Protein AF-A0A6A4V731-F1 (afdb_monomer_lite)

Structure (mmCIF, N/CA/C/O backbone):
data_AF-A0A6A4V731-F1
#
_entry.id   AF-A0A6A4V731-F1
#
loop_
_atom_site.group_PDB
_atom_site.id
_atom_site.type_symbol
_atom_site.label_atom_id
_atom_site.label_alt_id
_atom_site.label_comp_id
_atom_site.label_asym_id
_atom_site.label_entity_id
_atom_site.label_seq_id
_atom_site.pdbx_PDB_ins_code
_atom_site.Cartn_x
_atom_site.Cartn_y
_atom_site.Cartn_z
_atom_site.occupancy
_atom_site.B_iso_or_equiv
_atom_site.auth_seq_id
_atom_site.auth_comp_id
_atom_site.auth_asym_id
_atom_site.auth_atom_id
_atom_site.pdbx_PDB_model_num
ATOM 1 N N . MET A 1 1 ? 44.571 -27.423 -18.506 1.00 40.97 1 MET A N 1
ATOM 2 C CA . MET A 1 1 ? 44.317 -26.038 -18.051 1.00 40.97 1 MET A CA 1
ATOM 3 C C . MET A 1 1 ? 43.481 -25.365 -19.124 1.00 40.97 1 MET A C 1
ATOM 5 O O . MET A 1 1 ? 43.956 -25.302 -20.240 1.00 40.97 1 MET A O 1
ATOM 9 N N . THR A 1 2 ? 42.240 -24.935 -18.959 1.00 44.78 2 THR A N 1
ATOM 10 C CA . THR A 1 2 ? 41.269 -24.937 -17.856 1.00 44.78 2 THR A CA 1
ATOM 11 C C . THR A 1 2 ? 39.950 -24.621 -18.566 1.00 44.78 2 THR A C 1
ATOM 13 O O . THR A 1 2 ? 39.860 -23.596 -19.238 1.00 44.78 2 THR A O 1
ATOM 16 N N . TYR A 1 3 ? 38.968 -25.520 -18.486 1.00 43.31 3 TYR A N 1
ATOM 17 C CA . TYR A 1 3 ? 37.605 -25.288 -18.965 1.00 43.31 3 TYR A CA 1
ATOM 18 C C . TYR A 1 3 ? 36.966 -24.238 -18.049 1.00 43.31 3 TYR A C 1
ATOM 20 O O . TYR A 1 3 ? 36.454 -24.579 -16.988 1.00 43.31 3 TYR A O 1
ATOM 28 N N . PHE A 1 4 ? 37.082 -22.957 -18.400 1.00 50.84 4 PHE A N 1
ATOM 29 C CA . PHE A 1 4 ? 36.403 -21.887 -17.675 1.00 50.84 4 PHE A CA 1
ATOM 30 C C . PHE A 1 4 ? 34.973 -21.805 -18.208 1.00 50.84 4 PHE A C 1
ATOM 32 O O . PHE A 1 4 ? 34.742 -21.444 -19.365 1.00 50.84 4 PHE A O 1
ATOM 39 N N . ASN A 1 5 ? 34.039 -22.283 -17.391 1.00 54.53 5 ASN A N 1
ATOM 40 C CA . ASN A 1 5 ? 32.667 -22.553 -17.774 1.00 54.53 5 ASN A CA 1
ATOM 41 C C . ASN A 1 5 ? 31.914 -21.241 -18.053 1.00 54.53 5 ASN A C 1
ATOM 43 O O . ASN A 1 5 ? 31.942 -20.302 -17.258 1.00 54.53 5 ASN A O 1
ATOM 47 N N . LYS A 1 6 ? 31.227 -21.173 -19.196 1.00 56.41 6 LYS A N 1
ATOM 48 C CA . LYS A 1 6 ? 30.433 -20.008 -19.620 1.00 56.41 6 LYS A CA 1
ATOM 49 C C . LYS A 1 6 ? 29.262 -19.742 -18.660 1.00 56.41 6 LYS A C 1
ATOM 51 O O . LYS A 1 6 ? 28.799 -18.606 -18.563 1.00 56.41 6 LYS A O 1
ATOM 56 N N . ASP A 1 7 ? 28.863 -20.764 -17.904 1.00 58.47 7 ASP A N 1
ATOM 57 C CA . ASP A 1 7 ? 27.828 -20.683 -16.875 1.00 58.47 7 ASP A CA 1
ATOM 58 C C . ASP A 1 7 ? 28.275 -19.840 -15.666 1.00 58.47 7 ASP A C 1
ATOM 60 O O . ASP A 1 7 ? 27.492 -19.027 -15.174 1.00 58.47 7 ASP A O 1
ATOM 64 N N . ASP A 1 8 ? 29.550 -19.908 -15.256 1.00 54.94 8 ASP A N 1
ATOM 65 C CA . ASP A 1 8 ? 30.073 -19.162 -14.095 1.00 54.94 8 ASP A CA 1
ATOM 66 C C . ASP A 1 8 ? 30.043 -17.639 -14.313 1.00 54.94 8 ASP A C 1
ATOM 68 O O . ASP A 1 8 ? 29.775 -16.865 -13.389 1.00 54.94 8 ASP A O 1
ATOM 72 N N . VAL A 1 9 ? 30.227 -17.198 -15.563 1.00 57.41 9 VAL A N 1
ATOM 73 C CA . VAL A 1 9 ? 30.186 -15.776 -15.956 1.00 57.41 9 VAL A CA 1
ATOM 74 C C . VAL A 1 9 ? 28.761 -15.210 -15.891 1.00 57.41 9 VAL A C 1
ATOM 76 O O . VAL A 1 9 ? 28.578 -14.015 -15.662 1.00 57.41 9 VAL A O 1
ATOM 79 N N . THR A 1 10 ? 27.738 -16.055 -16.045 1.00 56.81 10 THR A N 1
ATOM 80 C CA . THR A 1 10 ? 26.325 -15.647 -15.930 1.00 56.81 10 THR A CA 1
ATOM 81 C C . THR A 1 10 ? 25.772 -15.797 -14.516 1.00 56.81 10 THR A C 1
ATOM 83 O O . THR A 1 10 ? 24.877 -15.043 -14.127 1.00 56.81 10 THR A O 1
ATOM 86 N N . LEU A 1 11 ? 26.338 -16.705 -13.717 1.00 58.66 11 LEU A N 1
ATOM 87 C CA . LEU A 1 11 ? 25.953 -16.908 -12.324 1.00 58.66 11 LEU A CA 1
ATOM 88 C C . LEU A 1 11 ? 26.377 -15.732 -11.446 1.00 58.66 11 LEU A C 1
ATOM 90 O O . LEU A 1 11 ? 25.554 -15.237 -10.677 1.00 58.66 11 LEU A O 1
ATOM 94 N N . LEU A 1 12 ? 27.598 -15.217 -11.613 1.00 61.53 12 LEU A N 1
ATOM 95 C CA . LEU A 1 12 ? 28.124 -14.103 -10.815 1.00 61.53 12 LEU A CA 1
ATOM 96 C C . LEU A 1 12 ? 27.214 -12.850 -10.808 1.00 61.53 12 LEU A C 1
ATOM 98 O O . LEU A 1 12 ? 26.859 -12.397 -9.718 1.00 61.53 12 LEU A O 1
ATOM 102 N N . PRO A 1 13 ? 26.754 -12.302 -11.955 1.00 63.38 13 PRO A N 1
ATOM 103 C CA . PRO A 1 13 ? 25.848 -11.155 -11.953 1.00 63.38 13 PRO A CA 1
ATOM 104 C C . PRO A 1 13 ? 24.466 -11.505 -11.387 1.00 63.38 13 PRO A C 1
ATOM 106 O O . PRO A 1 13 ? 23.863 -10.672 -10.716 1.00 63.38 13 PRO A O 1
ATOM 109 N N . THR A 1 14 ? 23.964 -12.732 -11.581 1.00 64.06 14 THR A N 1
ATOM 110 C CA . THR A 1 14 ? 22.671 -13.142 -10.997 1.00 64.06 14 THR A CA 1
ATOM 111 C C . THR A 1 14 ? 22.731 -13.258 -9.473 1.00 64.06 14 THR A C 1
ATOM 113 O O . THR A 1 14 ? 21.847 -12.742 -8.792 1.00 64.06 14 THR A O 1
ATOM 116 N N . LEU A 1 15 ? 23.809 -13.824 -8.925 1.00 69.75 15 LEU A N 1
ATOM 117 C CA . LEU A 1 15 ? 24.074 -13.906 -7.487 1.00 69.75 15 LEU A CA 1
ATOM 118 C C . LEU A 1 15 ? 24.251 -12.520 -6.867 1.00 69.75 15 LEU A C 1
ATOM 120 O O . LEU A 1 15 ? 23.757 -12.275 -5.771 1.00 69.75 15 LEU A O 1
ATOM 124 N N . LEU A 1 16 ? 24.887 -11.597 -7.591 1.00 71.94 16 LEU A N 1
ATOM 125 C CA . LEU A 1 16 ? 25.067 -10.217 -7.150 1.00 71.94 16 LEU A CA 1
ATOM 126 C C . LEU A 1 16 ? 23.729 -9.464 -7.144 1.00 71.94 16 LEU A C 1
ATOM 128 O O . LEU A 1 16 ? 23.406 -8.804 -6.160 1.00 71.94 16 LEU A O 1
ATOM 132 N N . THR A 1 17 ? 22.886 -9.644 -8.167 1.00 70.00 17 THR A N 1
ATOM 133 C CA . THR A 1 17 ? 21.530 -9.063 -8.181 1.00 70.00 17 THR A CA 1
ATOM 134 C C . THR A 1 17 ? 20.614 -9.654 -7.105 1.00 70.00 17 THR A C 1
ATOM 136 O O . THR A 1 17 ? 19.882 -8.906 -6.458 1.00 70.00 17 THR A O 1
ATOM 139 N N . LEU A 1 18 ? 20.682 -10.967 -6.852 1.00 73.38 18 LEU A N 1
ATOM 140 C CA . LEU A 1 18 ? 19.932 -11.629 -5.780 1.00 73.38 18 LEU A CA 1
ATOM 141 C C . LEU A 1 18 ? 20.455 -11.239 -4.394 1.00 73.38 18 LEU A C 1
ATOM 143 O O . LEU A 1 18 ? 19.661 -11.050 -3.478 1.00 73.38 18 LEU A O 1
ATOM 147 N N . GLY A 1 19 ? 21.769 -11.069 -4.246 1.00 71.62 19 GLY A N 1
ATOM 148 C CA . GLY A 1 19 ? 22.405 -10.591 -3.022 1.00 71.62 19 GLY A CA 1
ATOM 149 C C . GLY A 1 19 ? 22.011 -9.153 -2.697 1.00 71.62 19 GLY A C 1
ATOM 150 O O . GLY A 1 19 ? 21.649 -8.866 -1.560 1.00 71.62 19 GLY A O 1
ATOM 151 N N . VAL A 1 20 ? 21.982 -8.267 -3.698 1.00 74.12 20 VAL A N 1
ATOM 152 C CA . VAL A 1 20 ? 21.475 -6.893 -3.544 1.00 74.12 20 VAL A CA 1
ATOM 153 C C . VAL A 1 20 ? 19.983 -6.906 -3.200 1.00 74.12 20 VAL A C 1
ATOM 155 O O . 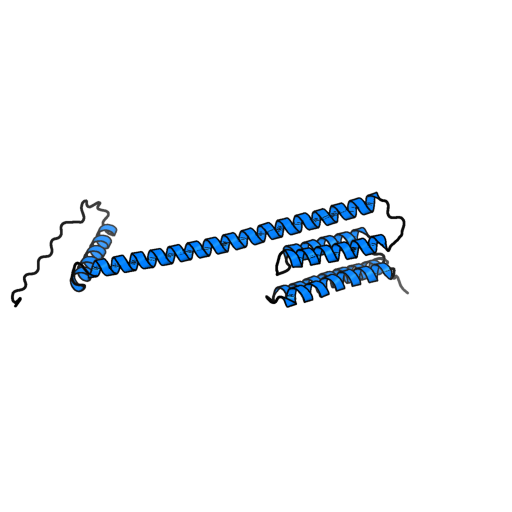VAL A 1 20 ? 19.570 -6.196 -2.287 1.00 74.12 20 VAL A O 1
ATOM 158 N N . LEU A 1 21 ? 19.179 -7.756 -3.846 1.00 73.88 21 LEU A N 1
ATOM 159 C CA . LEU A 1 21 ? 17.754 -7.905 -3.536 1.00 73.88 21 LEU A CA 1
ATOM 160 C C . LEU A 1 21 ? 17.528 -8.391 -2.092 1.00 73.88 21 LEU A C 1
ATOM 162 O O . LEU A 1 21 ? 16.725 -7.807 -1.369 1.00 73.88 21 LEU A O 1
ATOM 166 N N . LEU A 1 22 ? 18.262 -9.411 -1.644 1.00 69.81 22 LEU A N 1
ATOM 167 C CA . LEU A 1 22 ? 18.196 -9.939 -0.276 1.00 69.81 22 LEU A CA 1
ATOM 168 C C . LEU A 1 22 ? 18.682 -8.918 0.758 1.00 69.81 22 LEU A C 1
ATOM 170 O O . LEU A 1 22 ? 18.059 -8.773 1.810 1.00 69.81 22 LEU A O 1
ATOM 174 N N . LEU A 1 23 ? 19.741 -8.165 0.453 1.00 73.50 23 LEU A N 1
ATOM 175 C CA . LEU A 1 23 ? 20.244 -7.100 1.317 1.00 73.50 23 LEU A CA 1
ATOM 176 C C . LEU A 1 23 ? 19.197 -5.986 1.472 1.00 73.50 23 LEU A C 1
ATOM 178 O O . LEU A 1 23 ? 18.906 -5.576 2.592 1.00 73.50 23 LEU A O 1
ATOM 182 N N . VAL A 1 24 ? 18.567 -5.560 0.375 1.00 68.00 24 VAL A N 1
ATOM 183 C CA . VAL A 1 24 ? 17.499 -4.547 0.380 1.00 68.00 24 VAL A CA 1
ATOM 184 C C . VAL A 1 24 ? 16.273 -5.032 1.144 1.00 68.00 24 VAL A C 1
ATOM 186 O O . VAL A 1 24 ? 15.721 -4.276 1.938 1.00 68.00 24 VAL A O 1
ATOM 189 N N . LEU A 1 25 ? 15.873 -6.294 0.971 1.00 67.12 25 LEU A N 1
ATOM 190 C CA . LEU A 1 25 ? 14.754 -6.885 1.708 1.00 67.12 25 LEU A CA 1
ATOM 191 C C . LEU A 1 25 ? 15.065 -7.023 3.205 1.00 67.12 25 LEU A C 1
ATOM 193 O O . LEU A 1 25 ? 14.196 -6.768 4.038 1.00 67.12 25 LEU A O 1
ATOM 197 N N . SER A 1 26 ? 16.306 -7.366 3.560 1.00 62.22 26 SER A N 1
ATOM 198 C CA . SER A 1 26 ? 16.741 -7.467 4.958 1.00 62.22 26 SER A CA 1
ATOM 199 C C . SER A 1 26 ? 16.843 -6.090 5.638 1.00 62.22 26 SER A C 1
ATOM 201 O O . SER A 1 26 ? 16.377 -5.927 6.767 1.00 62.22 26 SER A O 1
ATOM 203 N N . ALA A 1 27 ? 17.348 -5.071 4.934 1.00 62.25 27 ALA A N 1
ATOM 204 C CA . ALA A 1 27 ? 17.424 -3.691 5.408 1.00 62.25 27 ALA A CA 1
ATOM 205 C C . ALA A 1 27 ? 16.036 -3.041 5.513 1.00 62.25 27 ALA A C 1
ATOM 207 O O . ALA A 1 27 ? 15.737 -2.402 6.522 1.00 62.25 27 ALA A O 1
ATOM 208 N N . ALA A 1 28 ? 15.161 -3.265 4.525 1.00 60.47 28 ALA A N 1
ATOM 209 C CA . ALA A 1 28 ? 13.761 -2.856 4.582 1.00 60.47 28 ALA A CA 1
ATOM 210 C C . ALA A 1 28 ? 13.052 -3.524 5.768 1.00 60.47 28 ALA A C 1
ATOM 212 O O . ALA A 1 28 ? 12.383 -2.837 6.532 1.00 60.47 28 ALA A O 1
ATOM 213 N N . GLY A 1 29 ? 13.259 -4.829 5.988 1.00 59.06 29 GLY A N 1
ATOM 214 C CA . GLY A 1 29 ? 12.711 -5.575 7.128 1.00 59.06 29 GLY A CA 1
ATOM 215 C C . GLY A 1 29 ? 13.157 -5.041 8.493 1.00 59.06 29 GLY A C 1
ATOM 216 O O . GLY A 1 29 ? 12.354 -4.964 9.424 1.00 59.06 29 GLY A O 1
ATOM 217 N N . TRP A 1 30 ? 14.419 -4.624 8.612 1.00 56.22 30 TRP A N 1
ATOM 218 C CA . TRP A 1 30 ? 14.962 -4.046 9.844 1.00 56.22 30 TRP A CA 1
ATOM 219 C C . TRP A 1 30 ? 14.410 -2.637 10.119 1.00 56.22 30 TRP A C 1
ATOM 221 O O . TRP A 1 30 ? 14.057 -2.316 11.255 1.00 56.22 30 TRP A O 1
ATOM 231 N N . LEU A 1 31 ? 14.245 -1.819 9.076 1.00 57.09 31 LEU A N 1
ATOM 232 C CA . LEU A 1 31 ? 13.684 -0.467 9.176 1.00 57.09 31 LEU A CA 1
ATOM 233 C C . LEU A 1 31 ? 12.164 -0.438 9.360 1.00 57.09 31 LEU A C 1
ATOM 235 O O . LEU A 1 31 ? 11.651 0.438 10.053 1.00 57.09 31 LEU A O 1
ATOM 239 N N . LEU A 1 32 ? 11.450 -1.413 8.791 1.00 56.03 32 LEU A N 1
ATOM 240 C CA . LEU A 1 32 ? 10.009 -1.627 8.979 1.00 56.03 32 LEU A CA 1
ATOM 241 C C . LEU A 1 32 ? 9.626 -1.797 10.454 1.00 56.03 32 LEU A C 1
ATOM 243 O O . LEU A 1 32 ? 8.474 -1.586 10.829 1.00 56.03 32 LEU A O 1
ATOM 247 N N . ARG A 1 33 ? 10.599 -2.156 11.297 1.00 59.75 33 ARG A N 1
ATOM 248 C CA . ARG A 1 33 ? 10.428 -2.359 12.735 1.00 59.75 33 ARG A CA 1
ATOM 249 C C . ARG A 1 33 ? 10.503 -1.067 13.558 1.00 59.75 33 ARG A C 1
ATOM 251 O O . ARG A 1 33 ? 10.210 -1.106 14.751 1.00 59.75 33 ARG A O 1
ATOM 258 N N . GLN A 1 34 ? 10.876 0.062 12.953 1.00 55.38 34 GLN A N 1
ATOM 259 C CA . GLN A 1 34 ? 11.038 1.353 13.630 1.00 55.38 34 GLN A CA 1
ATOM 260 C C . GLN A 1 34 ? 9.822 2.266 13.352 1.00 55.38 34 GLN A C 1
ATOM 262 O O . GLN A 1 34 ? 9.615 2.671 12.209 1.00 55.38 34 GLN A O 1
ATOM 267 N N . PRO A 1 35 ? 9.018 2.648 14.364 1.00 57.44 35 PRO A N 1
ATOM 268 C CA . PRO A 1 35 ? 7.823 3.483 14.185 1.00 57.44 35 PRO A CA 1
ATOM 269 C C . PRO A 1 35 ? 8.122 4.993 14.045 1.00 57.44 35 PRO A C 1
ATOM 271 O O . PRO A 1 35 ? 7.229 5.821 14.221 1.00 57.44 35 PRO A O 1
ATOM 274 N N . SER A 1 36 ? 9.369 5.383 13.766 1.00 66.81 36 SER A N 1
ATOM 275 C CA . SER A 1 36 ? 9.812 6.780 13.761 1.00 66.81 36 SER A CA 1
ATOM 276 C C . SER A 1 36 ? 9.752 7.415 12.360 1.00 66.81 36 SER A C 1
ATOM 278 O O . SER A 1 36 ? 9.982 6.743 11.355 1.00 66.81 36 SER A O 1
ATOM 280 N N . PRO A 1 37 ? 9.495 8.734 12.246 1.00 65.06 37 PRO A N 1
ATOM 281 C CA . PRO A 1 37 ? 9.488 9.438 10.956 1.00 65.06 37 PRO A CA 1
ATOM 282 C C . PRO A 1 37 ? 10.841 9.372 10.225 1.00 65.06 37 PRO A C 1
ATOM 284 O O . PRO A 1 37 ? 10.886 9.425 8.996 1.00 65.06 37 PRO A O 1
ATOM 287 N N . SER A 1 38 ? 11.945 9.193 10.957 1.00 69.81 38 SER A N 1
ATOM 288 C CA . SER A 1 38 ? 13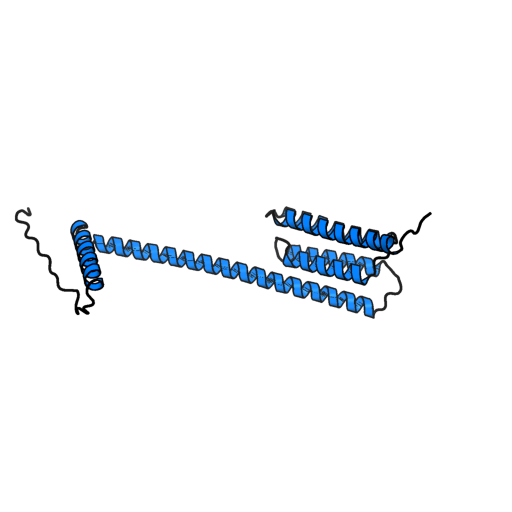.278 8.977 10.388 1.00 69.81 38 SER A CA 1
ATOM 289 C C . SER A 1 38 ? 13.420 7.631 9.669 1.00 69.81 38 SER A C 1
ATOM 291 O O . SER A 1 38 ? 14.229 7.528 8.746 1.00 69.81 38 SER A O 1
ATOM 293 N N . ALA A 1 39 ? 12.606 6.626 10.009 1.00 71.50 39 ALA A N 1
ATOM 294 C CA . ALA A 1 39 ? 12.605 5.336 9.323 1.00 71.50 39 ALA A CA 1
ATOM 295 C C . ALA A 1 39 ? 12.161 5.465 7.856 1.00 71.50 39 ALA A C 1
ATOM 297 O O . ALA A 1 39 ? 12.688 4.775 6.989 1.00 71.50 39 ALA A O 1
ATOM 298 N N . VAL A 1 40 ? 11.261 6.403 7.538 1.00 71.19 40 VAL A N 1
ATOM 299 C CA . VAL A 1 40 ? 10.837 6.665 6.149 1.00 71.19 40 VAL A CA 1
ATOM 300 C C . VAL A 1 40 ? 12.005 7.190 5.316 1.00 71.19 40 VAL A C 1
ATOM 302 O O . VAL A 1 40 ? 12.235 6.719 4.202 1.00 71.19 40 VAL A O 1
ATOM 305 N N . LEU A 1 41 ? 12.768 8.135 5.872 1.00 77.94 41 LEU A N 1
ATOM 306 C CA . LEU A 1 41 ? 13.930 8.733 5.212 1.00 77.94 41 LEU A CA 1
ATOM 307 C C . LEU A 1 41 ? 15.041 7.707 5.005 1.00 77.94 41 LEU A C 1
ATOM 309 O O . LEU A 1 41 ? 15.575 7.595 3.903 1.00 77.94 41 LEU A O 1
ATOM 313 N N . ALA A 1 42 ? 15.345 6.922 6.034 1.00 79.50 42 ALA A N 1
ATOM 314 C CA . ALA A 1 42 ? 16.352 5.880 5.938 1.00 79.50 42 ALA A CA 1
ATOM 315 C C . ALA A 1 42 ? 15.934 4.784 4.933 1.00 79.50 42 ALA A C 1
ATOM 317 O O . ALA A 1 42 ? 16.767 4.341 4.145 1.00 79.50 42 ALA A O 1
ATOM 318 N N . ASN A 1 43 ? 14.643 4.429 4.852 1.00 75.38 43 ASN A N 1
ATOM 319 C CA . ASN A 1 43 ? 14.151 3.469 3.855 1.00 75.38 43 ASN A CA 1
ATOM 320 C C . ASN A 1 43 ? 14.268 4.048 2.441 1.00 75.38 43 ASN A C 1
ATOM 322 O O . ASN A 1 43 ? 14.637 3.343 1.508 1.00 75.38 43 ASN A O 1
ATOM 326 N N . SER A 1 44 ? 14.023 5.358 2.303 1.00 79.31 44 SER A N 1
ATOM 327 C CA . SER A 1 44 ? 14.246 6.093 1.057 1.00 79.31 44 SER A CA 1
ATOM 328 C C . SER A 1 44 ? 15.692 5.990 0.605 1.00 79.31 44 SER A C 1
ATOM 330 O O . SER A 1 44 ? 15.956 5.652 -0.545 1.00 79.31 44 SER A O 1
ATOM 332 N N . LEU A 1 45 ? 16.629 6.284 1.507 1.00 82.56 45 LEU A N 1
ATOM 333 C CA . LEU A 1 45 ? 18.055 6.283 1.206 1.00 82.56 45 LEU A CA 1
ATOM 334 C C . LEU A 1 45 ? 18.509 4.894 0.764 1.00 82.56 45 LEU A C 1
ATOM 336 O O . LEU A 1 45 ? 19.153 4.774 -0.274 1.00 82.56 45 LEU A O 1
ATOM 340 N N . VAL A 1 46 ? 18.102 3.849 1.487 1.00 83.19 46 VAL A N 1
ATOM 341 C CA . VAL A 1 46 ? 18.429 2.459 1.144 1.00 83.19 46 VAL A CA 1
ATOM 342 C C . VAL A 1 46 ? 17.838 2.068 -0.212 1.00 83.19 46 VAL A C 1
ATOM 344 O O . VAL A 1 46 ? 18.550 1.516 -1.051 1.00 83.19 46 VAL A O 1
ATOM 347 N N . SER A 1 47 ? 16.566 2.388 -0.474 1.00 80.75 47 SER A N 1
ATOM 348 C CA . SER A 1 47 ? 15.927 2.024 -1.741 1.00 80.75 47 SER A CA 1
ATOM 349 C C . SER A 1 47 ? 16.533 2.761 -2.936 1.00 80.75 47 SER A C 1
ATOM 351 O O . SER A 1 47 ? 16.751 2.155 -3.982 1.00 80.75 47 SER A O 1
ATOM 353 N N . HIS A 1 48 ? 16.849 4.051 -2.788 1.00 80.69 48 HIS A N 1
ATOM 354 C CA . HIS A 1 48 ? 17.480 4.827 -3.857 1.00 80.69 48 HIS A CA 1
ATOM 355 C C . HIS A 1 48 ? 18.934 4.402 -4.073 1.00 80.69 48 HIS A C 1
ATOM 357 O O . HIS A 1 48 ? 19.350 4.280 -5.220 1.00 80.69 48 HIS A O 1
ATOM 363 N N . ALA A 1 49 ? 19.685 4.099 -3.009 1.00 83.25 49 ALA A N 1
ATOM 364 C CA . ALA A 1 49 ? 21.039 3.562 -3.120 1.00 83.25 49 ALA A CA 1
ATOM 365 C C . ALA A 1 49 ? 21.062 2.219 -3.866 1.00 83.25 49 ALA A C 1
ATOM 367 O O . ALA A 1 49 ? 21.928 2.007 -4.710 1.00 83.25 49 ALA A O 1
ATOM 368 N N . ALA A 1 50 ? 20.088 1.339 -3.617 1.00 79.62 50 ALA A N 1
ATOM 369 C CA . ALA A 1 50 ? 19.973 0.064 -4.320 1.00 79.62 50 ALA A CA 1
ATOM 370 C C . ALA A 1 50 ? 19.687 0.227 -5.819 1.00 79.62 50 ALA A C 1
ATOM 372 O O . ALA A 1 50 ? 20.327 -0.425 -6.645 1.00 79.62 50 ALA A O 1
ATOM 373 N N . VAL A 1 51 ? 18.758 1.121 -6.177 1.00 81.06 51 VAL A N 1
ATOM 374 C CA . VAL A 1 51 ? 18.464 1.433 -7.584 1.00 81.06 51 VAL A CA 1
ATOM 375 C C . VAL A 1 51 ? 19.691 2.046 -8.259 1.00 81.06 51 VAL A C 1
ATOM 377 O O . VAL A 1 51 ? 20.054 1.623 -9.352 1.00 81.06 51 VAL A O 1
ATOM 380 N N . LEU A 1 52 ? 20.368 2.984 -7.593 1.00 83.25 52 LEU A N 1
ATOM 381 C CA . LEU A 1 52 ? 21.552 3.670 -8.113 1.00 83.25 52 LEU A CA 1
ATOM 382 C C . LEU A 1 52 ? 22.743 2.712 -8.287 1.00 83.25 52 LEU A C 1
ATOM 384 O O . LEU A 1 52 ? 23.451 2.796 -9.287 1.00 83.25 52 LEU A O 1
ATOM 388 N N . ALA A 1 53 ? 22.915 1.745 -7.381 1.00 81.50 53 ALA A N 1
ATOM 389 C CA . ALA A 1 53 ? 23.896 0.670 -7.520 1.00 81.50 53 ALA A CA 1
ATOM 390 C C . ALA A 1 53 ? 23.581 -0.252 -8.711 1.00 81.50 53 ALA A C 1
ATOM 392 O O . ALA A 1 53 ? 24.473 -0.557 -9.500 1.00 81.50 53 ALA A O 1
ATOM 393 N N . GLY A 1 54 ? 22.316 -0.657 -8.888 1.00 75.31 54 GLY A N 1
ATOM 394 C CA . GLY A 1 54 ? 21.890 -1.440 -10.055 1.00 75.31 54 GLY A CA 1
ATOM 395 C C . GLY A 1 54 ? 22.115 -0.698 -11.378 1.00 75.31 54 GLY A C 1
ATOM 396 O O . GLY A 1 54 ? 22.545 -1.296 -12.363 1.00 75.31 54 GLY A O 1
ATOM 397 N N . LEU A 1 55 ? 21.902 0.618 -11.370 1.00 77.56 55 LEU A N 1
ATOM 398 C CA . LEU A 1 55 ? 22.164 1.512 -12.496 1.00 77.56 55 LEU A CA 1
ATOM 399 C C . LEU A 1 55 ? 23.659 1.623 -12.831 1.00 77.56 55 LEU A C 1
ATOM 401 O O . LEU A 1 55 ? 24.050 1.524 -13.990 1.00 77.56 55 LEU A O 1
ATOM 405 N N . LEU A 1 56 ? 24.506 1.790 -11.811 1.00 80.00 56 LEU A N 1
ATOM 406 C CA . LEU A 1 56 ? 25.966 1.835 -11.949 1.00 80.00 56 LEU A CA 1
ATOM 407 C C . LEU A 1 56 ? 26.528 0.535 -12.541 1.00 80.00 56 LEU A C 1
ATOM 409 O O . LEU A 1 56 ? 27.443 0.572 -13.363 1.00 80.00 56 LEU A O 1
ATOM 413 N N . VAL A 1 57 ? 25.968 -0.616 -12.161 1.00 76.94 57 VAL A N 1
ATOM 414 C CA . VAL A 1 57 ? 26.344 -1.915 -12.743 1.00 76.94 57 VAL A CA 1
ATOM 415 C C . VAL A 1 57 ? 25.958 -1.992 -14.223 1.00 76.94 57 VAL A C 1
ATOM 417 O O . VAL A 1 57 ? 26.743 -2.492 -15.026 1.00 76.94 57 VAL A O 1
ATOM 420 N N . ALA A 1 58 ? 24.794 -1.456 -14.601 1.00 73.19 58 ALA A N 1
ATOM 421 C CA . ALA A 1 58 ? 24.385 -1.376 -16.004 1.00 73.19 58 ALA A CA 1
ATOM 422 C C . ALA A 1 58 ? 25.312 -0.452 -16.823 1.00 73.19 58 ALA A C 1
ATOM 424 O O . ALA A 1 58 ? 25.681 -0.792 -17.944 1.00 73.19 58 ALA A O 1
ATOM 425 N N . LEU A 1 59 ? 25.765 0.667 -16.241 1.00 70.69 59 LEU A N 1
ATOM 426 C CA . LEU A 1 59 ? 26.685 1.616 -16.889 1.00 70.69 59 LEU A CA 1
ATOM 427 C C . LEU A 1 59 ? 28.116 1.087 -17.055 1.00 70.69 59 LEU A C 1
ATOM 429 O O . LEU A 1 59 ? 28.787 1.425 -18.025 1.00 70.69 59 LEU A O 1
ATOM 433 N N . THR A 1 60 ? 28.607 0.268 -16.122 1.00 73.00 60 THR A N 1
ATOM 434 C CA . THR A 1 60 ? 29.993 -0.246 -16.140 1.00 73.00 60 THR A CA 1
ATOM 435 C C . THR A 1 60 ? 30.194 -1.457 -17.064 1.00 73.00 60 THR A C 1
ATOM 437 O O . THR A 1 60 ? 31.259 -2.070 -17.053 1.00 73.00 60 THR A O 1
ATO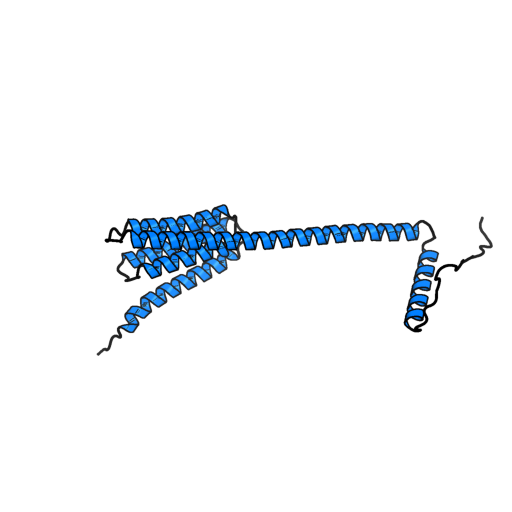M 440 N N . GLY A 1 61 ? 29.205 -1.792 -17.903 1.00 59.03 61 GLY A N 1
ATOM 441 C CA . GLY A 1 61 ? 29.292 -2.882 -18.884 1.00 59.03 61 GLY A CA 1
ATOM 442 C C . GLY A 1 61 ? 28.835 -4.245 -18.358 1.00 59.03 61 GLY A C 1
ATOM 443 O O . GLY A 1 61 ? 29.000 -5.258 -19.040 1.00 59.03 61 GLY A O 1
ATOM 444 N N . GLY A 1 62 ? 28.222 -4.296 -17.171 1.00 65.38 62 GLY A N 1
ATOM 445 C CA . GLY A 1 62 ? 27.451 -5.460 -16.758 1.00 65.38 62 GLY A CA 1
ATOM 446 C C . GLY A 1 62 ? 26.236 -5.596 -17.673 1.00 65.38 62 GLY A C 1
ATOM 447 O O . GLY A 1 62 ? 25.359 -4.739 -17.652 1.00 65.38 62 GLY A O 1
ATOM 448 N N . ALA A 1 63 ? 26.173 -6.658 -18.482 1.00 60.59 63 ALA A N 1
ATOM 449 C CA . ALA A 1 63 ? 25.067 -6.924 -19.405 1.00 60.59 63 ALA A CA 1
ATOM 450 C C . ALA A 1 63 ? 23.771 -7.276 -18.647 1.00 60.59 63 ALA A C 1
ATOM 452 O O . ALA A 1 63 ? 23.322 -8.425 -18.628 1.00 60.59 63 ALA A O 1
ATOM 453 N N . VAL A 1 64 ? 23.169 -6.293 -17.979 1.00 66.62 64 VAL A N 1
ATOM 454 C CA . VAL A 1 64 ? 21.846 -6.419 -17.375 1.00 66.62 64 VAL A CA 1
ATOM 455 C C . VAL A 1 64 ? 20.828 -6.076 -18.462 1.00 66.62 64 VAL A C 1
ATOM 457 O O . VAL A 1 64 ? 20.750 -4.925 -18.882 1.00 66.62 64 VAL A O 1
ATOM 460 N N . PRO A 1 65 ? 20.037 -7.045 -18.954 1.00 75.56 65 PRO A N 1
ATOM 461 C CA . PRO A 1 65 ? 19.029 -6.753 -19.963 1.00 75.56 65 PRO A CA 1
ATOM 462 C C . PRO A 1 65 ? 17.988 -5.774 -19.402 1.00 75.56 65 PRO A C 1
ATOM 464 O O . PRO A 1 65 ? 17.509 -5.951 -18.278 1.00 75.56 65 PRO A O 1
ATOM 467 N N . ALA A 1 66 ? 17.593 -4.782 -20.205 1.00 76.75 66 ALA A N 1
ATOM 468 C CA . ALA A 1 66 ? 16.688 -3.697 -19.807 1.00 76.75 66 ALA A CA 1
ATOM 469 C C . ALA A 1 66 ? 15.388 -4.182 -19.132 1.00 76.75 66 ALA A C 1
ATOM 471 O O . ALA A 1 66 ? 14.937 -3.591 -18.151 1.00 76.75 66 ALA A O 1
ATOM 472 N N . GLY A 1 67 ? 14.829 -5.307 -19.594 1.00 78.44 67 GLY A N 1
ATOM 473 C CA . GLY A 1 67 ? 13.632 -5.908 -18.998 1.00 78.44 67 GLY A CA 1
ATOM 474 C C . GLY A 1 67 ? 13.829 -6.417 -17.563 1.00 78.44 67 GLY A C 1
ATOM 475 O O . GLY A 1 67 ? 12.901 -6.348 -16.761 1.00 78.44 67 GLY A O 1
ATOM 476 N N . ARG A 1 68 ? 15.035 -6.879 -17.193 1.00 82.31 68 ARG A N 1
ATOM 477 C CA . ARG A 1 68 ? 15.335 -7.288 -15.806 1.00 82.31 68 ARG A CA 1
ATOM 478 C C . ARG A 1 68 ? 15.440 -6.083 -14.878 1.00 82.31 68 ARG A C 1
ATOM 480 O O . ARG A 1 68 ? 14.965 -6.159 -13.749 1.00 82.31 68 ARG A O 1
ATOM 487 N N . LEU A 1 69 ? 16.016 -4.980 -15.358 1.00 82.75 69 LEU A N 1
ATOM 488 C CA . LEU A 1 69 ? 16.079 -3.731 -14.601 1.00 82.75 69 LEU A CA 1
ATOM 489 C C . LEU A 1 69 ? 14.670 -3.162 -14.370 1.00 82.75 69 LEU A C 1
ATOM 491 O O . LEU A 1 69 ? 14.335 -2.828 -13.237 1.00 82.75 69 LEU A O 1
ATOM 495 N N . LEU A 1 70 ? 13.822 -3.144 -15.406 1.00 87.94 70 LEU A N 1
ATOM 496 C CA . LEU A 1 70 ? 12.419 -2.738 -15.283 1.00 87.94 70 LEU A CA 1
ATOM 497 C C . LEU A 1 70 ? 11.670 -3.596 -14.257 1.00 87.94 70 LEU A C 1
ATOM 499 O O . LEU A 1 70 ? 11.027 -3.060 -13.359 1.00 87.94 70 LEU A O 1
ATOM 503 N N . ALA A 1 71 ? 11.780 -4.924 -14.358 1.00 85.69 71 ALA A N 1
ATOM 504 C CA . ALA A 1 71 ? 11.113 -5.837 -13.434 1.00 85.69 71 ALA A CA 1
ATOM 505 C C . ALA A 1 71 ? 11.569 -5.623 -11.980 1.00 85.69 71 ALA A C 1
ATOM 507 O O . ALA A 1 71 ? 10.735 -5.600 -11.075 1.00 85.69 71 ALA A O 1
ATOM 508 N N . ALA A 1 72 ? 12.870 -5.406 -11.753 1.00 84.88 72 ALA A N 1
ATOM 509 C CA . ALA A 1 72 ? 13.404 -5.091 -10.430 1.00 84.88 72 ALA A CA 1
ATOM 510 C C . ALA A 1 72 ? 12.840 -3.769 -9.880 1.00 84.88 72 ALA A C 1
ATOM 512 O O . ALA A 1 72 ? 12.436 -3.718 -8.718 1.00 84.88 72 ALA A O 1
ATOM 513 N N . VAL A 1 73 ? 12.741 -2.726 -10.713 1.00 87.3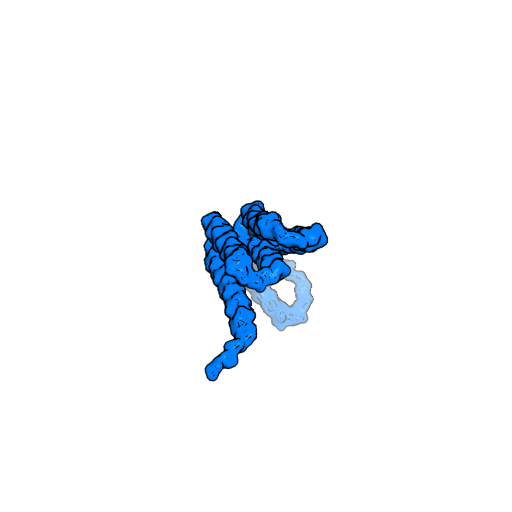1 73 VAL A N 1
ATOM 514 C CA . VAL A 1 73 ? 12.139 -1.437 -10.332 1.00 87.31 73 VAL A CA 1
ATOM 515 C C . VAL A 1 73 ? 10.645 -1.589 -10.034 1.00 87.31 73 VAL A C 1
ATOM 517 O O . VAL A 1 73 ? 10.187 -1.101 -9.004 1.00 87.31 73 VAL A O 1
ATOM 520 N N . CYS A 1 74 ? 9.884 -2.318 -10.857 1.00 89.12 74 CYS A N 1
ATOM 521 C CA . CYS A 1 74 ? 8.466 -2.597 -10.604 1.00 89.12 74 CYS A CA 1
ATOM 522 C C . CYS A 1 74 ? 8.249 -3.340 -9.276 1.00 89.12 74 CYS A C 1
ATOM 524 O O . CYS A 1 74 ? 7.364 -2.970 -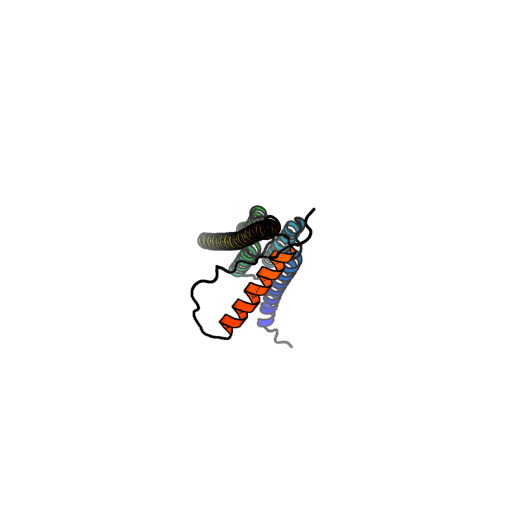8.503 1.00 89.12 74 CYS A O 1
ATOM 526 N N . LEU A 1 75 ? 9.062 -4.363 -8.984 1.00 87.56 75 LEU A N 1
ATOM 527 C CA . LEU A 1 75 ? 9.001 -5.092 -7.714 1.00 87.56 75 LEU A CA 1
ATOM 528 C C . LEU A 1 75 ? 9.356 -4.197 -6.525 1.00 87.56 75 LEU A C 1
ATOM 530 O O . LEU A 1 75 ? 8.703 -4.279 -5.487 1.00 87.56 75 LEU A O 1
ATOM 534 N N . LEU A 1 76 ? 10.350 -3.323 -6.679 1.00 86.25 76 LEU A N 1
ATOM 535 C CA . LEU A 1 76 ? 10.751 -2.381 -5.640 1.00 86.25 76 LEU A CA 1
ATOM 536 C C . LEU A 1 76 ? 9.652 -1.342 -5.364 1.00 86.25 76 LEU A C 1
ATOM 538 O O . LEU A 1 76 ? 9.330 -1.103 -4.202 1.00 86.25 76 LEU A O 1
ATOM 542 N N . VAL A 1 77 ? 9.013 -0.798 -6.405 1.00 90.75 77 VAL A N 1
ATOM 543 C CA . VAL A 1 77 ? 7.853 0.107 -6.290 1.00 90.75 77 VAL A CA 1
ATOM 544 C C . VAL A 1 77 ? 6.685 -0.582 -5.581 1.00 90.75 77 VAL A C 1
ATOM 546 O O . VAL A 1 77 ? 6.080 -0.009 -4.671 1.00 90.75 77 VAL A O 1
ATOM 549 N N . LEU A 1 78 ? 6.383 -1.833 -5.943 1.00 90.56 78 LEU A N 1
ATOM 550 C CA . LEU A 1 78 ? 5.358 -2.624 -5.260 1.00 90.56 78 LEU A CA 1
ATOM 551 C C . LEU A 1 78 ? 5.726 -2.871 -3.793 1.00 90.56 78 LEU A C 1
ATOM 553 O O . LEU A 1 78 ? 4.882 -2.685 -2.917 1.00 90.56 78 LEU A O 1
ATOM 557 N N . ALA A 1 79 ? 6.974 -3.233 -3.493 1.00 87.06 79 ALA A N 1
ATOM 558 C CA . ALA A 1 79 ? 7.441 -3.440 -2.124 1.00 87.06 79 ALA A CA 1
ATOM 559 C C . ALA A 1 79 ? 7.341 -2.154 -1.286 1.00 87.06 79 ALA A C 1
ATOM 561 O O . ALA A 1 79 ? 6.861 -2.189 -0.153 1.00 87.06 79 ALA A O 1
ATOM 562 N N . GLN A 1 80 ? 7.708 -1.003 -1.853 1.00 87.12 80 GLN A N 1
ATOM 563 C CA . GLN A 1 80 ? 7.559 0.298 -1.200 1.00 87.12 80 GLN A CA 1
ATOM 564 C C . GLN A 1 80 ? 6.089 0.615 -0.904 1.00 87.12 80 GLN A C 1
ATOM 566 O O . GLN A 1 80 ? 5.754 0.959 0.226 1.00 87.12 80 GLN A O 1
ATOM 571 N N . LEU A 1 81 ? 5.194 0.474 -1.886 1.00 89.00 81 LEU A N 1
ATOM 572 C CA . LEU A 1 81 ? 3.778 0.810 -1.711 1.00 89.00 81 LEU A CA 1
ATOM 573 C C . LEU A 1 81 ? 3.036 -0.165 -0.788 1.00 89.00 81 LEU A C 1
ATOM 575 O O . LEU A 1 81 ? 2.093 0.245 -0.113 1.00 89.00 81 LEU A O 1
ATOM 579 N N . THR A 1 82 ? 3.441 -1.432 -0.739 1.00 86.69 82 THR A N 1
ATOM 580 C CA . THR A 1 82 ? 2.767 -2.450 0.078 1.00 86.69 82 THR A CA 1
ATOM 581 C C . THR A 1 82 ? 3.299 -2.504 1.504 1.00 86.69 82 THR A C 1
ATOM 583 O O . THR A 1 82 ? 2.500 -2.629 2.432 1.00 86.69 82 THR A O 1
ATOM 586 N N . MET A 1 83 ? 4.616 -2.395 1.690 1.00 81.44 83 MET A N 1
ATOM 587 C CA . MET A 1 83 ? 5.249 -2.657 2.982 1.00 81.44 83 MET A CA 1
ATOM 588 C C . MET A 1 83 ? 5.694 -1.391 3.709 1.00 81.44 83 MET A C 1
ATOM 590 O O . MET A 1 83 ? 5.672 -1.399 4.932 1.00 81.44 83 MET A O 1
ATOM 594 N N . ALA A 1 84 ? 6.072 -0.300 3.029 1.00 82.19 84 ALA A N 1
ATOM 595 C CA . ALA A 1 84 ? 6.710 0.827 3.715 1.00 82.19 84 ALA A CA 1
ATOM 596 C C . ALA A 1 84 ? 5.799 1.463 4.789 1.00 82.19 84 ALA A C 1
ATOM 598 O O . ALA A 1 84 ? 4.651 1.838 4.502 1.00 82.19 84 ALA A O 1
ATOM 599 N N . PRO A 1 85 ? 6.311 1.641 6.023 1.00 78.38 85 PRO A N 1
ATOM 600 C CA . PRO A 1 85 ? 5.541 2.231 7.096 1.00 78.38 85 PRO A CA 1
ATOM 601 C C . PRO A 1 85 ? 5.509 3.745 6.891 1.00 78.38 85 PRO A C 1
ATOM 603 O O . PRO A 1 85 ? 6.506 4.359 6.519 1.00 78.38 85 PRO A O 1
ATOM 606 N N . GLY A 1 86 ? 4.359 4.367 7.135 1.00 81.44 86 GLY A N 1
ATOM 607 C CA . GLY A 1 86 ? 4.241 5.823 7.105 1.00 81.44 86 GLY A CA 1
ATOM 608 C C . GLY A 1 86 ? 3.033 6.339 6.330 1.00 81.44 86 GLY A C 1
ATOM 609 O O . GLY A 1 86 ? 2.166 5.564 5.910 1.00 81.44 86 GLY A O 1
ATOM 610 N N . PRO A 1 87 ? 2.941 7.668 6.155 1.00 83.31 87 PRO A N 1
ATOM 611 C CA . PRO A 1 87 ? 1.816 8.303 5.485 1.00 83.31 87 PRO A CA 1
ATOM 612 C C . PRO A 1 87 ? 1.794 7.988 3.987 1.00 83.31 87 PRO A C 1
ATOM 614 O O . PRO A 1 87 ? 2.825 7.723 3.359 1.00 83.31 87 PRO A O 1
ATOM 617 N N . THR A 1 88 ? 0.594 8.028 3.400 1.00 86.62 88 THR A N 1
ATOM 618 C CA . THR A 1 88 ? 0.392 7.631 2.003 1.00 86.62 88 THR A CA 1
ATOM 619 C C . THR A 1 88 ? 1.212 8.480 1.035 1.00 86.62 88 THR A C 1
ATOM 621 O O . THR A 1 88 ? 1.834 7.940 0.124 1.00 86.62 88 THR A O 1
ATOM 624 N N . LEU A 1 89 ? 1.273 9.785 1.309 1.00 86.50 89 LEU A N 1
ATOM 625 C CA . LEU A 1 89 ? 1.944 10.785 0.487 1.00 86.50 89 LEU A CA 1
ATOM 626 C C . LEU A 1 89 ? 3.461 10.574 0.401 1.00 86.50 89 LEU A C 1
ATOM 628 O O . LEU A 1 89 ? 3.997 10.559 -0.699 1.00 86.50 89 LEU A O 1
ATOM 632 N N . LEU A 1 90 ? 4.144 10.378 1.537 1.00 85.50 90 LEU A N 1
ATOM 633 C CA . LEU A 1 90 ? 5.607 10.235 1.550 1.00 85.50 90 LEU A CA 1
ATOM 634 C C . LEU A 1 90 ? 6.043 8.990 0.784 1.00 85.50 90 LEU A C 1
ATOM 636 O O . LEU A 1 90 ? 6.863 9.080 -0.118 1.00 85.50 90 LEU A O 1
ATOM 640 N N . VAL A 1 91 ? 5.428 7.850 1.083 1.00 87.00 91 VAL A N 1
ATOM 641 C CA . VAL A 1 91 ? 5.741 6.581 0.413 1.00 87.00 91 VAL A CA 1
ATOM 642 C C . VAL A 1 91 ? 5.368 6.620 -1.074 1.00 87.00 91 VAL A C 1
ATOM 644 O O . VAL A 1 91 ? 6.102 6.084 -1.897 1.00 87.00 91 VAL A O 1
ATOM 647 N N . GLY A 1 92 ? 4.271 7.293 -1.442 1.00 88.12 92 GLY A N 1
ATOM 648 C CA . GLY A 1 92 ? 3.941 7.543 -2.848 1.00 88.12 92 GLY A CA 1
ATOM 649 C C . GLY A 1 92 ? 5.011 8.391 -3.542 1.00 88.12 92 GLY A C 1
ATOM 650 O O . GLY A 1 92 ? 5.459 8.042 -4.629 1.00 88.12 92 GLY A O 1
ATOM 651 N N . GLY A 1 93 ? 5.489 9.447 -2.880 1.00 87.00 93 GLY A N 1
ATOM 652 C CA . GLY A 1 93 ? 6.603 10.269 -3.356 1.00 87.00 93 GLY A CA 1
ATOM 653 C C . GLY A 1 93 ? 7.904 9.480 -3.521 1.00 87.00 93 GLY A C 1
ATOM 654 O O . GLY A 1 93 ? 8.594 9.660 -4.517 1.00 87.00 93 GLY A O 1
ATOM 655 N N . GLN A 1 94 ? 8.212 8.559 -2.604 1.00 86.81 94 GLN A N 1
ATOM 656 C CA . GLN A 1 94 ? 9.377 7.671 -2.712 1.00 86.81 94 GLN A CA 1
ATOM 657 C C . GLN A 1 94 ? 9.272 6.732 -3.917 1.00 86.81 94 GLN A C 1
ATOM 659 O O . GLN A 1 94 ? 10.223 6.619 -4.689 1.00 86.81 94 GLN A O 1
ATOM 664 N N . ALA A 1 95 ? 8.110 6.104 -4.113 1.00 90.88 95 ALA A N 1
ATOM 665 C CA . ALA A 1 95 ? 7.861 5.257 -5.273 1.00 90.88 95 ALA A CA 1
ATOM 666 C C . ALA A 1 95 ? 7.993 6.051 -6.581 1.00 90.88 95 ALA A C 1
ATOM 668 O O . ALA A 1 95 ? 8.674 5.615 -7.510 1.00 90.88 95 ALA A O 1
ATOM 669 N N . LEU A 1 96 ? 7.420 7.258 -6.637 1.00 91.38 96 LEU A N 1
ATOM 670 C CA . LEU A 1 96 ? 7.558 8.144 -7.792 1.00 91.38 96 LEU A CA 1
ATOM 671 C C . LEU A 1 96 ? 9.019 8.542 -8.035 1.00 91.38 96 LEU A C 1
ATOM 673 O O . LEU A 1 96 ? 9.477 8.480 -9.171 1.00 91.38 96 LEU A O 1
ATOM 677 N N . ALA A 1 97 ? 9.779 8.872 -6.993 1.00 89.50 97 ALA A N 1
ATOM 678 C CA . ALA A 1 97 ? 11.194 9.207 -7.122 1.00 89.50 97 ALA A CA 1
ATOM 679 C C . ALA A 1 97 ? 12.016 8.042 -7.706 1.00 89.50 97 ALA A C 1
ATOM 681 O O . ALA A 1 97 ? 12.810 8.261 -8.621 1.00 89.50 97 ALA A O 1
ATOM 682 N N . THR A 1 98 ? 11.766 6.796 -7.280 1.00 88.75 98 THR A N 1
ATOM 683 C CA . THR A 1 98 ? 12.423 5.623 -7.891 1.00 88.75 98 THR A CA 1
ATOM 684 C C . THR A 1 98 ? 12.034 5.416 -9.356 1.00 88.75 98 THR A C 1
ATOM 686 O O . THR A 1 98 ? 12.892 5.103 -10.181 1.00 88.75 98 THR A O 1
ATOM 689 N N . SER A 1 99 ? 10.767 5.659 -9.700 1.00 90.75 99 SER A N 1
ATOM 690 C CA . SER A 1 99 ? 10.268 5.567 -11.074 1.00 90.75 99 SER A CA 1
ATOM 691 C C . SER A 1 99 ? 10.888 6.633 -11.994 1.00 90.75 99 SER A C 1
ATOM 693 O O . SER A 1 99 ? 11.286 6.328 -13.117 1.00 90.75 99 SER A O 1
ATOM 695 N N . LEU A 1 100 ? 11.059 7.861 -11.488 1.00 90.06 100 LEU A N 1
ATOM 696 C CA . LEU A 1 100 ? 11.692 8.975 -12.195 1.00 90.06 100 LEU A CA 1
ATOM 697 C C . LEU A 1 100 ? 13.193 8.755 -12.373 1.00 90.06 100 LEU A C 1
ATOM 699 O O . LEU A 1 100 ? 13.727 9.079 -13.429 1.00 90.06 100 LEU A O 1
ATOM 703 N N . LEU A 1 101 ? 13.867 8.174 -11.376 1.00 88.75 101 LEU A N 1
ATOM 704 C CA . LEU A 1 101 ? 15.283 7.820 -11.477 1.00 88.75 101 LEU A CA 1
ATOM 705 C C . LEU A 1 101 ? 15.517 6.785 -12.588 1.00 88.75 101 LEU A C 1
ATOM 707 O O . LEU A 1 101 ? 16.421 6.951 -13.405 1.00 88.75 101 LEU A O 1
ATOM 711 N N . TYR A 1 102 ? 14.669 5.753 -12.661 1.00 87.44 102 TYR A N 1
ATOM 712 C CA . TYR A 1 102 ? 14.708 4.771 -13.745 1.00 87.44 102 TYR A CA 1
ATOM 713 C C . TYR A 1 102 ? 14.390 5.401 -15.109 1.00 87.44 102 TYR A C 1
ATOM 715 O O . TYR A 1 102 ? 15.115 5.174 -16.074 1.00 87.44 102 TYR A O 1
ATOM 723 N N . ALA A 1 103 ? 13.349 6.233 -15.198 1.00 87.88 103 ALA A N 1
ATOM 724 C CA . ALA A 1 103 ? 13.011 6.928 -16.439 1.00 87.88 103 ALA A CA 1
ATOM 725 C C . ALA A 1 103 ? 14.151 7.849 -16.908 1.00 87.88 103 ALA A C 1
ATOM 727 O O . ALA A 1 103 ? 14.501 7.836 -18.084 1.00 87.88 103 ALA A O 1
ATOM 728 N N . GLY A 1 104 ? 14.779 8.591 -15.991 1.00 86.12 104 GLY A N 1
ATOM 729 C CA . GLY A 1 104 ? 15.928 9.450 -16.281 1.00 86.12 104 GLY A CA 1
ATOM 730 C C . GLY A 1 104 ? 17.126 8.671 -16.820 1.00 86.12 104 GLY A C 1
ATOM 731 O O . GLY A 1 104 ? 17.747 9.104 -17.785 1.00 86.12 104 GLY A O 1
ATOM 732 N N . PHE A 1 105 ? 17.400 7.485 -16.272 1.00 83.44 105 PHE A N 1
ATOM 733 C CA . PHE A 1 105 ? 18.416 6.585 -16.820 1.00 83.44 105 PHE A CA 1
ATOM 734 C C . PHE A 1 105 ? 18.105 6.147 -18.250 1.00 83.44 105 PHE A C 1
ATOM 736 O O . PHE A 1 105 ? 18.961 6.245 -19.121 1.00 83.44 105 PHE A O 1
ATOM 743 N N . ARG A 1 106 ? 16.865 5.716 -18.507 1.00 83.25 106 ARG A N 1
ATOM 744 C CA . ARG A 1 106 ? 16.428 5.257 -19.835 1.00 83.25 106 ARG A CA 1
ATOM 745 C C . ARG A 1 106 ? 16.439 6.374 -20.880 1.00 83.25 106 ARG A C 1
ATOM 747 O O . ARG A 1 106 ? 16.587 6.084 -22.061 1.00 83.25 106 ARG A O 1
ATOM 754 N N . LEU A 1 107 ? 16.279 7.626 -20.451 1.00 82.56 107 LEU A N 1
ATOM 755 C CA . LEU A 1 107 ? 16.429 8.807 -21.304 1.00 82.56 107 LEU A CA 1
ATOM 756 C C . LEU A 1 107 ? 17.902 9.170 -21.546 1.00 82.56 107 LEU A C 1
ATOM 758 O O . LEU A 1 107 ? 18.232 9.611 -22.640 1.00 82.56 107 LEU A O 1
ATOM 762 N N . ALA A 1 108 ? 18.774 8.992 -20.548 1.00 81.12 108 ALA A N 1
ATOM 763 C CA . ALA A 1 108 ? 20.204 9.291 -20.650 1.00 81.12 108 ALA A CA 1
ATOM 764 C C . ALA A 1 108 ? 20.985 8.242 -21.458 1.00 81.12 108 ALA A C 1
ATOM 766 O O . ALA A 1 108 ? 21.984 8.562 -22.098 1.00 81.12 108 ALA A O 1
ATOM 767 N N . GLU A 1 109 ? 20.538 6.989 -21.440 1.00 76.81 109 GLU A N 1
ATOM 768 C CA . GLU A 1 109 ? 21.106 5.880 -22.204 1.00 76.81 109 GLU A CA 1
ATOM 769 C C . GLU A 1 109 ? 20.686 5.969 -23.687 1.00 76.81 109 GLU A C 1
ATOM 771 O O . GLU A 1 109 ? 20.130 4.998 -24.186 1.00 76.81 109 GLU A O 1
ATOM 776 N N . GLU A 1 110 ? 20.908 7.119 -24.363 1.00 62.97 110 GLU A N 1
ATOM 777 C CA . GLU A 1 110 ? 20.527 7.505 -25.752 1.00 62.97 110 GLU A CA 1
ATOM 778 C C . GLU A 1 110 ? 20.885 6.464 -26.844 1.00 62.97 110 GLU A C 1
ATOM 780 O O . GLU A 1 110 ? 21.624 6.698 -27.798 1.00 62.97 110 GLU A O 1
ATOM 785 N N . THR A 1 111 ? 20.342 5.265 -26.734 1.00 55.09 111 THR A N 1
ATOM 786 C CA . THR A 1 111 ? 20.668 4.099 -27.537 1.00 55.09 111 THR A CA 1
ATOM 787 C C . THR A 1 111 ? 19.364 3.580 -28.102 1.00 55.09 111 THR A C 1
ATOM 789 O O . THR A 1 111 ? 18.696 2.743 -27.512 1.00 55.09 111 THR A O 1
ATOM 792 N N . ALA A 1 112 ? 18.960 4.140 -29.246 1.00 55.72 112 ALA A N 1
ATOM 793 C CA . ALA A 1 112 ? 18.045 3.517 -30.208 1.00 55.72 112 ALA A CA 1
ATOM 794 C C . ALA A 1 112 ? 16.792 2.811 -29.625 1.00 55.72 112 ALA A C 1
ATOM 796 O O . ALA A 1 112 ? 16.319 1.817 -30.179 1.00 55.72 112 ALA A O 1
ATOM 797 N N . CYS A 1 113 ? 16.243 3.295 -28.507 1.00 58.91 113 CYS A N 1
ATOM 798 C CA . CYS A 1 113 ? 15.094 2.668 -27.873 1.00 58.91 113 CYS A CA 1
ATOM 799 C C . CYS A 1 113 ? 13.865 2.989 -28.724 1.00 58.91 113 CYS A C 1
ATOM 801 O O . CYS A 1 113 ? 13.489 4.151 -28.902 1.00 58.91 113 CYS A O 1
ATOM 803 N N . GLY A 1 114 ? 13.246 1.961 -29.305 1.00 72.81 114 GLY A N 1
ATOM 804 C CA . GLY A 1 114 ? 12.032 2.149 -30.088 1.00 72.81 114 GLY A CA 1
ATOM 805 C C . GLY A 1 114 ? 10.948 2.786 -29.217 1.00 72.81 114 GLY A C 1
ATOM 806 O O . GLY A 1 114 ? 10.736 2.354 -28.086 1.00 72.81 114 GLY A O 1
ATOM 807 N N . ARG A 1 115 ? 10.206 3.769 -29.748 1.00 77.12 115 ARG A N 1
ATOM 808 C CA . ARG A 1 115 ? 9.074 4.429 -29.054 1.00 77.12 115 ARG A CA 1
ATOM 809 C C . ARG A 1 115 ? 8.125 3.429 -28.376 1.00 77.12 115 ARG A C 1
ATOM 811 O O . ARG A 1 115 ? 7.574 3.715 -27.320 1.00 77.12 115 ARG A O 1
ATOM 818 N N . HIS A 1 116 ? 7.973 2.243 -28.964 1.00 84.12 116 HIS A N 1
ATOM 819 C CA . HIS A 1 116 ? 7.187 1.140 -28.417 1.00 84.12 116 HIS A CA 1
ATOM 820 C C . HIS A 1 116 ? 7.718 0.583 -27.087 1.00 84.12 116 HIS A C 1
ATOM 822 O O . HIS A 1 116 ? 6.912 0.260 -26.223 1.00 84.12 116 HIS A O 1
ATOM 828 N N . GLN A 1 117 ? 9.034 0.491 -26.886 1.00 85.31 117 GLN A N 1
ATOM 829 C CA . GLN A 1 117 ? 9.613 -0.023 -25.639 1.00 85.31 117 GLN A CA 1
ATOM 830 C C . GLN A 1 117 ? 9.388 0.950 -24.478 1.00 85.31 117 GLN A C 1
ATOM 832 O O . GLN A 1 117 ? 8.923 0.534 -23.426 1.00 85.31 117 GLN A O 1
ATOM 837 N N . ILE A 1 118 ? 9.595 2.253 -24.697 1.00 85.31 118 ILE A N 1
ATOM 838 C CA . ILE A 1 118 ? 9.320 3.285 -23.679 1.00 85.31 118 ILE A CA 1
ATOM 839 C C . ILE A 1 118 ? 7.835 3.283 -23.287 1.00 85.31 118 ILE A C 1
ATOM 841 O O . ILE A 1 118 ? 7.500 3.396 -22.108 1.00 85.31 118 ILE A O 1
ATOM 845 N N . LEU A 1 119 ? 6.936 3.111 -24.264 1.00 88.62 119 LEU A N 1
ATOM 846 C CA . LEU A 1 119 ? 5.503 2.988 -23.994 1.00 88.62 119 LEU A CA 1
ATOM 847 C C . LEU A 1 119 ? 5.198 1.771 -23.115 1.00 88.62 119 LEU A C 1
ATOM 849 O O . LEU A 1 119 ? 4.502 1.918 -22.113 1.00 88.62 119 LEU A O 1
ATOM 853 N N . VAL A 1 120 ? 5.746 0.598 -23.436 1.00 90.50 120 VAL A N 1
ATOM 854 C CA . VAL A 1 120 ? 5.547 -0.618 -22.631 1.00 90.50 120 VAL A CA 1
ATOM 855 C C . VAL A 1 120 ? 6.098 -0.439 -21.213 1.00 90.50 120 VAL A C 1
ATOM 857 O O . VAL A 1 120 ? 5.381 -0.721 -20.251 1.00 90.50 120 VAL A O 1
ATOM 860 N N . ASP A 1 121 ? 7.312 0.100 -21.076 1.00 90.56 121 ASP A N 1
ATOM 861 C CA . ASP A 1 121 ? 7.946 0.381 -19.783 1.00 90.56 121 ASP A CA 1
ATOM 862 C C . ASP A 1 121 ? 7.055 1.314 -18.938 1.00 90.56 121 ASP A C 1
ATOM 864 O O . ASP A 1 121 ? 6.791 1.040 -17.765 1.00 90.56 121 ASP A O 1
ATOM 868 N N . SER A 1 122 ? 6.506 2.374 -19.547 1.00 90.69 122 SER A N 1
ATOM 869 C CA . SER A 1 122 ? 5.618 3.330 -18.870 1.00 90.69 122 SER A CA 1
ATOM 870 C C . SER A 1 122 ? 4.282 2.718 -18.421 1.00 90.69 122 SER A C 1
ATOM 872 O O . SER A 1 122 ? 3.806 2.991 -17.314 1.00 90.69 122 SER A O 1
ATOM 874 N N . VAL A 1 123 ? 3.685 1.848 -19.242 1.00 94.31 123 VAL A N 1
ATOM 875 C CA . VAL A 1 123 ? 2.428 1.154 -18.923 1.00 94.31 123 VAL A CA 1
ATOM 876 C C . VAL A 1 123 ? 2.638 0.169 -17.771 1.00 94.31 123 VAL A C 1
ATOM 878 O O . VAL A 1 123 ? 1.818 0.096 -16.857 1.00 94.31 123 VAL A O 1
ATOM 881 N N . LEU A 1 124 ? 3.760 -0.552 -17.760 1.00 93.50 124 LEU A N 1
ATOM 882 C CA . LEU A 1 124 ? 4.094 -1.476 -16.674 1.00 93.50 124 LEU A CA 1
ATOM 883 C C . LEU A 1 124 ? 4.370 -0.740 -15.358 1.00 93.50 124 LEU A C 1
ATOM 885 O O . LEU A 1 124 ? 3.875 -1.157 -14.308 1.00 93.50 124 LEU A O 1
ATOM 889 N N . LEU A 1 125 ? 5.096 0.380 -15.408 1.00 91.75 125 LEU A N 1
ATOM 890 C CA . LEU A 1 125 ? 5.343 1.219 -14.233 1.00 91.75 125 LEU A CA 1
ATOM 891 C C . LEU A 1 125 ? 4.029 1.744 -13.644 1.00 91.75 125 LEU A C 1
ATOM 893 O O . LEU A 1 125 ? 3.767 1.585 -12.452 1.00 91.75 125 LEU A O 1
ATOM 897 N N . THR A 1 126 ? 3.174 2.335 -14.480 1.00 94.81 126 THR A N 1
ATOM 898 C CA . THR A 1 126 ? 1.879 2.877 -14.038 1.00 94.81 126 THR A CA 1
ATOM 899 C C . THR A 1 126 ? 0.960 1.787 -13.487 1.00 94.81 126 THR A C 1
ATOM 901 O O . THR A 1 126 ? 0.302 2.005 -12.467 1.00 94.81 126 THR A O 1
ATOM 904 N N . CYS A 1 127 ? 0.977 0.588 -14.076 1.00 95.75 127 CYS A N 1
ATOM 905 C CA . CYS A 1 127 ? 0.279 -0.577 -13.537 1.00 95.75 127 CYS A CA 1
ATOM 906 C C . CYS A 1 127 ? 0.788 -0.949 -12.133 1.00 95.75 127 CYS A C 1
ATOM 908 O O . CYS A 1 127 ? -0.016 -1.087 -11.208 1.00 95.75 127 CYS A O 1
ATOM 910 N N . ALA A 1 128 ? 2.109 -1.027 -11.935 1.00 94.12 128 ALA A N 1
ATOM 911 C CA . ALA A 1 128 ? 2.708 -1.316 -10.630 1.00 94.12 128 ALA A CA 1
ATOM 912 C C . ALA A 1 128 ? 2.315 -0.272 -9.566 1.00 94.12 128 ALA A C 1
ATOM 914 O O . ALA A 1 128 ? 1.949 -0.633 -8.444 1.00 94.12 128 ALA A O 1
ATOM 915 N N . HIS A 1 129 ? 2.304 1.015 -9.930 1.00 93.69 129 HIS A N 1
ATOM 916 C CA . HIS A 1 129 ? 1.818 2.085 -9.056 1.00 93.69 129 HIS A CA 1
ATOM 917 C C . HIS A 1 129 ? 0.340 1.915 -8.691 1.00 93.69 129 HIS A C 1
ATOM 919 O O . HIS A 1 129 ? -0.015 2.029 -7.515 1.00 93.69 129 HIS A O 1
ATOM 925 N N . GLY A 1 130 ? -0.517 1.627 -9.674 1.00 95.75 130 GLY A N 1
ATOM 926 C CA . GLY A 1 130 ? -1.950 1.425 -9.460 1.00 95.75 130 GLY A CA 1
ATOM 927 C C . GLY A 1 130 ? -2.237 0.264 -8.509 1.00 95.75 130 GLY A C 1
ATOM 928 O O . GLY A 1 130 ? -2.955 0.436 -7.522 1.00 95.75 130 GLY A O 1
ATOM 929 N N . VAL A 1 131 ? -1.611 -0.892 -8.751 1.00 96.12 131 VAL A N 1
ATOM 930 C CA . VAL A 1 131 ? -1.737 -2.083 -7.894 1.00 96.12 131 VAL A CA 1
ATOM 931 C C . VAL A 1 131 ? -1.237 -1.794 -6.478 1.00 96.12 131 VAL A C 1
ATOM 933 O O . VAL A 1 131 ? -1.929 -2.103 -5.505 1.00 96.12 131 VAL A O 1
ATOM 936 N N . GLY A 1 132 ? -0.075 -1.149 -6.341 1.00 93.50 132 GLY A N 1
ATOM 937 C CA . GLY A 1 132 ? 0.486 -0.803 -5.036 1.00 93.50 132 GLY A CA 1
ATOM 938 C C . GLY A 1 132 ? -0.400 0.166 -4.243 1.00 93.50 132 GLY A C 1
ATOM 939 O O . GLY A 1 132 ? -0.660 -0.057 -3.058 1.00 93.50 132 GLY A O 1
ATOM 940 N N . HIS A 1 133 ? -0.927 1.210 -4.891 1.00 93.12 133 HIS A N 1
ATOM 941 C CA . HIS A 1 133 ? -1.858 2.148 -4.257 1.00 93.12 133 HIS A CA 1
ATOM 942 C C . HIS A 1 133 ? -3.162 1.475 -3.836 1.00 93.12 133 HIS A C 1
ATOM 944 O O . HIS A 1 133 ? -3.628 1.698 -2.714 1.00 93.12 133 HIS A O 1
ATOM 950 N N . TYR A 1 134 ? -3.728 0.638 -4.706 1.00 95.56 134 TYR A N 1
ATOM 951 C CA . TYR A 1 134 ? -4.945 -0.110 -4.414 1.00 95.56 134 TYR A CA 1
ATOM 952 C C . TYR A 1 134 ? -4.763 -1.025 -3.196 1.00 95.56 134 TYR A C 1
ATOM 954 O O . TYR A 1 134 ? -5.542 -0.945 -2.242 1.00 95.56 134 TYR A O 1
ATOM 962 N N . TYR A 1 135 ? -3.694 -1.827 -3.172 1.00 94.50 135 TYR A N 1
ATOM 963 C CA . TYR A 1 135 ? -3.408 -2.736 -2.061 1.00 94.50 135 TYR A CA 1
ATOM 964 C C . TYR A 1 135 ? -3.246 -1.989 -0.734 1.00 94.50 135 TYR A C 1
ATOM 966 O O . TYR A 1 135 ? -3.792 -2.388 0.301 1.00 94.50 135 TYR A O 1
ATOM 974 N N . ARG A 1 136 ? -2.527 -0.864 -0.753 1.00 90.44 136 ARG A N 1
ATOM 975 C CA . ARG A 1 136 ? -2.322 -0.059 0.450 1.00 90.44 136 ARG A CA 1
ATOM 976 C C . ARG A 1 136 ? -3.610 0.595 0.934 1.00 90.44 136 ARG A C 1
ATOM 978 O O . ARG A 1 136 ? -3.855 0.642 2.140 1.00 90.44 136 ARG A O 1
ATOM 985 N N . HIS A 1 137 ? -4.440 1.083 0.013 1.00 92.50 137 HIS A N 1
ATOM 986 C CA . HIS A 1 137 ? -5.752 1.634 0.338 1.00 92.50 137 HIS A CA 1
ATOM 987 C C . HIS A 1 137 ? -6.649 0.576 0.993 1.00 92.50 137 HIS A C 1
ATOM 989 O O . HIS A 1 137 ? -7.259 0.836 2.035 1.00 92.50 137 HIS A O 1
ATOM 995 N N . MET A 1 138 ? -6.682 -0.632 0.426 1.00 94.50 138 MET A N 1
ATOM 996 C CA . MET A 1 138 ? -7.425 -1.767 0.972 1.00 94.50 138 MET A CA 1
ATOM 997 C C . MET A 1 138 ? -6.931 -2.137 2.377 1.00 94.50 138 MET A C 1
ATOM 999 O O . MET A 1 138 ? -7.728 -2.196 3.312 1.00 94.50 138 MET A O 1
ATOM 1003 N N . THR A 1 139 ? -5.617 -2.290 2.557 1.00 91.94 139 THR A N 1
ATOM 1004 C CA . THR A 1 139 ? -4.999 -2.620 3.853 1.00 91.94 139 THR A CA 1
ATOM 1005 C C . THR A 1 139 ? -5.300 -1.556 4.911 1.00 91.94 139 THR A C 1
ATOM 1007 O O . THR A 1 139 ? -5.721 -1.873 6.025 1.00 91.94 139 THR A O 1
ATOM 1010 N N . ARG A 1 140 ? -5.172 -0.269 4.560 1.00 89.69 140 ARG A N 1
ATOM 1011 C CA . ARG A 1 140 ? -5.505 0.839 5.466 1.00 89.69 140 ARG A CA 1
ATOM 1012 C C . ARG A 1 140 ? -6.980 0.822 5.858 1.00 89.69 140 ARG A C 1
ATOM 1014 O O . ARG A 1 140 ? -7.293 1.028 7.028 1.00 89.69 140 ARG A O 1
ATOM 1021 N N . SER A 1 141 ? -7.870 0.559 4.905 1.00 92.88 141 SER A N 1
ATOM 1022 C CA . SER A 1 141 ? -9.309 0.462 5.164 1.00 92.88 141 SER A CA 1
ATOM 1023 C C . SER A 1 141 ? -9.629 -0.702 6.104 1.00 92.88 141 SER A C 1
ATOM 1025 O O . SER A 1 141 ? -10.395 -0.522 7.048 1.00 92.88 141 SER A O 1
ATOM 1027 N N . GLY A 1 142 ? -8.977 -1.856 5.920 1.00 93.44 142 GLY A N 1
ATOM 1028 C CA . GLY A 1 142 ? -9.093 -3.008 6.819 1.00 93.44 142 GLY A CA 1
ATOM 1029 C C . GLY A 1 142 ? -8.647 -2.691 8.250 1.00 93.44 142 GLY A C 1
ATOM 1030 O O . GLY A 1 142 ? -9.378 -2.968 9.200 1.00 93.44 142 GLY A O 1
ATOM 1031 N N . HIS A 1 143 ? -7.501 -2.024 8.419 1.00 91.81 143 HIS A N 1
ATOM 1032 C CA . HIS A 1 143 ? -7.041 -1.590 9.743 1.00 91.81 143 HIS A CA 1
ATOM 1033 C C . HIS A 1 143 ? -7.994 -0.586 10.400 1.00 91.81 143 HIS A C 1
ATOM 1035 O O . HIS A 1 143 ? -8.303 -0.720 11.582 1.00 91.81 143 HIS A O 1
ATOM 1041 N N . MET A 1 144 ? -8.494 0.399 9.649 1.00 94.00 144 MET A N 1
ATOM 1042 C CA . MET A 1 144 ? -9.443 1.380 10.185 1.00 94.00 144 MET A CA 1
ATOM 1043 C C . MET A 1 144 ? -10.773 0.730 10.573 1.00 94.00 144 MET A C 1
ATOM 1045 O O . MET A 1 144 ? -11.315 1.049 11.628 1.00 94.00 144 MET A O 1
ATOM 1049 N N . ALA A 1 145 ? -11.271 -0.221 9.781 1.00 95.88 145 ALA A N 1
ATOM 1050 C CA . ALA A 1 145 ? -12.467 -0.985 10.122 1.00 95.88 145 ALA A CA 1
ATOM 1051 C C . ALA A 1 145 ? -12.279 -1.776 11.428 1.00 95.88 145 ALA A C 1
ATOM 1053 O O . ALA A 1 145 ? -13.158 -1.744 12.290 1.00 95.88 145 ALA A O 1
ATOM 1054 N N . ALA A 1 146 ? -11.118 -2.412 11.616 1.00 95.44 146 ALA A N 1
ATOM 1055 C CA . ALA A 1 146 ? -10.788 -3.114 12.855 1.00 95.44 146 ALA A CA 1
ATOM 1056 C C . ALA A 1 146 ? -10.726 -2.163 14.064 1.00 95.44 146 ALA A C 1
ATOM 1058 O O . ALA A 1 146 ? -11.295 -2.474 15.106 1.00 95.44 146 ALA 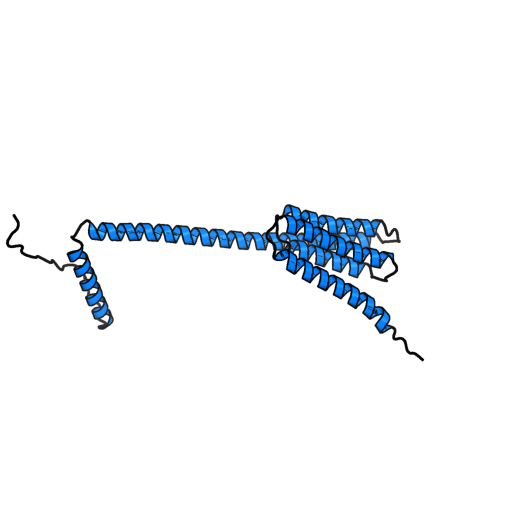A O 1
ATOM 1059 N N . LEU A 1 147 ? -10.116 -0.980 13.923 1.00 95.56 147 LEU A N 1
ATOM 1060 C CA . LEU A 1 147 ? -10.069 0.034 14.988 1.00 95.56 147 LEU A CA 1
ATOM 1061 C C . LEU A 1 147 ? -11.456 0.591 15.342 1.00 95.56 147 LEU A C 1
ATOM 1063 O O . LEU A 1 147 ? -11.768 0.833 16.507 1.00 95.56 147 LEU A O 1
ATOM 1067 N N . VAL A 1 148 ? -12.315 0.795 14.344 1.00 97.38 148 VAL A N 1
ATOM 1068 C CA . VAL A 1 148 ? -13.700 1.218 14.584 1.00 97.38 148 VAL A CA 1
ATOM 1069 C C . VAL A 1 148 ? -14.477 0.109 15.293 1.00 97.38 148 VAL A C 1
ATOM 1071 O O . VAL A 1 148 ? -15.240 0.396 16.216 1.00 97.38 148 VAL A O 1
ATOM 1074 N N . ALA A 1 149 ? -14.274 -1.150 14.905 1.00 97.12 149 ALA A N 1
ATOM 1075 C CA . ALA A 1 149 ? -14.901 -2.292 15.560 1.00 97.12 149 ALA A CA 1
ATOM 1076 C C . ALA A 1 149 ? -14.452 -2.433 17.024 1.00 97.12 149 ALA A C 1
ATOM 1078 O O . ALA A 1 149 ? -15.302 -2.626 17.896 1.00 97.12 149 ALA A O 1
ATOM 1079 N N . THR A 1 150 ? -13.157 -2.274 17.323 1.00 97.12 150 THR A N 1
ATOM 1080 C CA . THR A 1 150 ? -12.665 -2.307 18.710 1.00 97.12 150 THR A CA 1
ATOM 1081 C C . THR A 1 150 ? -13.236 -1.160 19.532 1.00 97.12 150 THR A C 1
ATOM 1083 O O . THR A 1 150 ? -13.703 -1.399 20.644 1.00 97.12 150 THR A O 1
ATOM 1086 N N . ARG A 1 151 ? -13.306 0.057 18.978 1.00 97.69 151 ARG A N 1
ATOM 1087 C CA . ARG A 1 151 ? -13.937 1.197 19.656 1.00 97.69 151 ARG A CA 1
ATOM 1088 C C . ARG A 1 151 ? -15.408 0.929 19.983 1.00 97.69 151 ARG A C 1
ATOM 1090 O O . ARG A 1 151 ? -15.805 1.076 21.131 1.00 97.69 151 ARG A O 1
ATOM 1097 N N . ARG A 1 152 ? -16.197 0.457 19.011 1.00 97.25 152 ARG A N 1
ATOM 1098 C CA . ARG A 1 152 ? -17.618 0.115 19.227 1.00 97.25 152 ARG A CA 1
ATOM 1099 C C . ARG A 1 152 ? -17.804 -0.980 20.279 1.00 97.25 152 ARG A C 1
ATOM 1101 O O . ARG A 1 152 ? -18.756 -0.930 21.056 1.00 97.25 152 ARG A O 1
ATOM 1108 N N . CYS A 1 153 ? -16.908 -1.968 20.300 1.00 96.75 153 CYS A N 1
ATOM 1109 C CA . CYS A 1 153 ? -16.906 -3.026 21.308 1.00 96.75 153 CYS A CA 1
ATOM 1110 C C . CYS A 1 153 ? -16.669 -2.457 22.714 1.00 96.75 153 CYS A C 1
ATOM 1112 O O . CYS A 1 153 ? -17.397 -2.808 23.640 1.00 96.75 153 CYS A O 1
ATOM 1114 N N . ILE A 1 154 ? -15.701 -1.548 22.865 1.00 97.44 154 ILE A N 1
ATOM 1115 C CA . ILE A 1 154 ? -15.418 -0.875 24.139 1.00 97.44 154 ILE A CA 1
ATOM 1116 C C . ILE A 1 154 ? -16.613 -0.024 24.573 1.00 97.44 154 ILE A C 1
ATOM 1118 O O . ILE A 1 154 ? -17.079 -0.188 25.695 1.00 97.44 154 ILE A O 1
ATOM 1122 N N . ASP A 1 155 ? -17.165 0.802 23.681 1.00 97.31 155 ASP A N 1
ATOM 1123 C CA . ASP A 1 155 ? -18.328 1.646 23.991 1.00 97.31 155 ASP A CA 1
ATOM 1124 C C . ASP A 1 155 ? -19.524 0.800 24.468 1.00 97.31 155 ASP A C 1
ATOM 1126 O O . ASP A 1 155 ? -20.202 1.140 25.438 1.00 97.31 155 ASP A O 1
ATOM 1130 N N . SER A 1 156 ? -19.749 -0.354 23.829 1.00 96.25 156 SER A N 1
ATOM 1131 C CA . SER A 1 156 ? -20.802 -1.295 24.231 1.00 96.25 156 SER A CA 1
ATOM 1132 C C . SER A 1 156 ? -20.528 -1.915 25.602 1.00 96.25 156 SER A C 1
ATOM 1134 O O . SER A 1 156 ? -21.451 -2.048 26.401 1.00 96.25 156 SER A O 1
ATOM 1136 N N . ARG A 1 157 ? -19.272 -2.273 25.901 1.00 96.38 157 ARG A N 1
ATOM 1137 C CA . ARG A 1 157 ? -18.880 -2.799 27.219 1.00 96.38 157 ARG A CA 1
ATOM 1138 C C . ARG A 1 157 ? -19.090 -1.770 28.324 1.00 96.38 157 ARG A C 1
ATOM 1140 O O . ARG A 1 157 ? -19.704 -2.110 29.325 1.00 96.38 157 ARG A O 1
ATOM 1147 N N . VAL A 1 158 ? -18.657 -0.528 28.110 1.00 97.38 158 VAL A N 1
ATOM 1148 C CA . VAL A 1 158 ? -18.843 0.567 29.076 1.00 97.38 158 VAL A CA 1
ATOM 1149 C C . VAL A 1 158 ? -20.329 0.786 29.357 1.00 97.38 158 VAL A C 1
ATOM 1151 O O . VAL A 1 158 ? -20.735 0.865 30.512 1.00 97.38 158 VAL A O 1
ATOM 1154 N N . LYS A 1 159 ? -21.169 0.808 28.314 1.00 96.19 159 LYS A N 1
ATOM 1155 C CA . LYS A 1 159 ? -22.620 0.950 28.488 1.00 96.19 159 LYS A CA 1
ATOM 1156 C C . LYS A 1 159 ? -23.221 -0.189 29.320 1.00 96.19 159 LYS A C 1
ATOM 1158 O O . LYS A 1 159 ? -24.025 0.070 30.212 1.00 96.19 159 LYS A O 1
ATOM 1163 N N . LEU A 1 160 ? -22.827 -1.432 29.037 1.00 95.62 160 LEU A N 1
ATOM 1164 C CA . LEU A 1 160 ? -23.293 -2.603 29.784 1.00 95.62 160 LEU A CA 1
ATOM 1165 C C . LEU A 1 160 ? -22.850 -2.564 31.252 1.00 95.62 160 LEU A C 1
ATOM 1167 O O . LEU A 1 160 ? -23.617 -2.961 32.125 1.00 95.62 160 LEU A O 1
ATOM 1171 N N . GLU A 1 161 ? -21.641 -2.078 31.537 1.00 95.38 161 GLU A N 1
ATOM 1172 C CA . GLU A 1 161 ? -21.157 -1.906 32.911 1.00 95.38 161 GLU A CA 1
ATOM 1173 C C . GLU A 1 161 ? -21.975 -0.854 33.670 1.00 95.38 161 GLU A C 1
ATOM 1175 O O . GLU A 1 161 ? -22.420 -1.139 34.781 1.00 95.38 161 GLU A O 1
ATOM 1180 N N . CYS A 1 162 ? -22.290 0.289 33.051 1.00 93.88 162 CYS A N 1
ATOM 1181 C CA . CYS A 1 162 ? -23.162 1.298 33.663 1.00 93.88 162 CYS A CA 1
ATOM 1182 C C . CYS A 1 162 ? -24.587 0.773 33.923 1.00 93.88 162 CYS A C 1
ATOM 1184 O O . CYS A 1 162 ? -25.159 1.028 34.983 1.00 93.88 162 CYS A O 1
ATOM 1186 N N . GLU A 1 163 ? -25.177 0.031 32.977 1.00 93.81 163 GLU A N 1
ATOM 1187 C CA . GLU A 1 163 ? -26.503 -0.582 33.164 1.00 93.81 163 GLU A CA 1
ATOM 1188 C C . GLU A 1 163 ? -26.488 -1.627 34.291 1.00 93.81 163 GLU A C 1
ATOM 1190 O O . GLU A 1 163 ? -27.428 -1.687 35.090 1.00 93.81 163 GLU A O 1
ATOM 1195 N N . ARG A 1 164 ? -25.408 -2.413 34.399 1.00 89.69 164 ARG A N 1
ATOM 1196 C CA . ARG A 1 164 ? -25.216 -3.376 35.489 1.00 89.69 164 ARG A CA 1
ATOM 1197 C C . ARG A 1 164 ? -25.115 -2.675 36.845 1.00 89.69 164 ARG A C 1
ATOM 1199 O O . ARG A 1 164 ? -25.814 -3.077 37.771 1.00 89.69 164 ARG A O 1
ATOM 1206 N N . GLU A 1 165 ? -24.292 -1.634 36.966 1.00 91.06 165 GLU A N 1
ATOM 1207 C CA . GLU A 1 165 ? -24.152 -0.850 38.205 1.00 91.06 165 GLU A CA 1
ATOM 1208 C C . GLU A 1 165 ? -25.489 -0.236 38.639 1.00 91.06 165 GLU A C 1
ATOM 1210 O O . GLU A 1 165 ? -25.856 -0.292 39.814 1.00 91.06 165 GLU A O 1
ATOM 1215 N N . HIS A 1 166 ? -26.273 0.271 37.685 1.00 85.75 166 HIS A N 1
ATOM 1216 C CA . HIS A 1 166 ? -27.605 0.796 37.967 1.00 85.75 166 HIS A CA 1
ATOM 1217 C C . HIS A 1 166 ? -28.565 -0.287 38.491 1.00 85.75 166 HIS A C 1
ATOM 1219 O O . HIS A 1 166 ? -29.301 -0.047 39.451 1.00 85.75 166 HIS A O 1
ATOM 1225 N N . GLN A 1 167 ? -28.544 -1.495 37.913 1.00 83.75 167 GLN A N 1
ATOM 1226 C CA . GLN A 1 167 ? -29.344 -2.626 38.404 1.00 83.75 167 GLN A CA 1
ATOM 1227 C C . GLN A 1 167 ? -28.921 -3.079 39.808 1.00 83.75 167 GLN A C 1
ATOM 1229 O O . GLN A 1 167 ? -29.783 -3.381 40.635 1.00 83.75 167 GLN A O 1
ATOM 1234 N N . GLU A 1 168 ? -27.619 -3.101 40.101 1.00 81.75 168 GLU A N 1
ATOM 1235 C CA . GLU A 1 168 ? -27.099 -3.424 41.435 1.00 81.75 168 GLU A CA 1
ATOM 1236 C C . GLU A 1 168 ? -27.538 -2.383 42.477 1.00 81.75 168 GLU A C 1
ATOM 1238 O O . GLU A 1 168 ? -27.960 -2.747 43.577 1.00 81.75 168 GLU A O 1
ATOM 1243 N N . GLN A 1 169 ? -27.532 -1.097 42.118 1.00 81.81 169 GLN A N 1
ATOM 1244 C CA . GLN A 1 169 ? -27.990 -0.019 42.995 1.00 81.81 169 GLN A CA 1
ATOM 1245 C C . GLN A 1 169 ? -29.510 -0.053 43.232 1.00 81.81 169 GLN A C 1
ATOM 1247 O O . GLN A 1 169 ? -29.956 0.150 44.363 1.00 81.81 169 GLN A O 1
ATOM 1252 N N . LEU A 1 170 ? -30.312 -0.344 42.201 1.00 74.94 170 LEU A N 1
ATOM 1253 C CA . LEU A 1 170 ? -31.768 -0.507 42.327 1.00 74.94 170 LEU A CA 1
ATOM 1254 C C . LEU A 1 170 ? -32.151 -1.711 43.197 1.00 74.94 170 LEU A C 1
ATOM 1256 O O . LEU A 1 170 ? -33.110 -1.644 43.965 1.00 74.94 170 LEU A O 1
ATOM 1260 N N . LEU A 1 171 ? -31.389 -2.803 43.118 1.00 61.59 171 LEU A N 1
ATOM 1261 C CA . LEU A 1 171 ? -31.590 -3.976 43.967 1.00 61.59 171 LEU A CA 1
ATOM 1262 C C . LEU A 1 171 ? -31.389 -3.649 45.457 1.00 61.59 171 LEU A C 1
ATOM 1264 O O . LEU A 1 171 ? -32.081 -4.214 46.302 1.00 61.59 171 LEU A O 1
ATOM 1268 N N . LEU A 1 172 ? -30.481 -2.726 45.782 1.00 57.91 172 LEU A N 1
ATOM 1269 C CA . LEU A 1 172 ? -30.167 -2.326 47.157 1.00 57.91 172 LEU A CA 1
ATOM 1270 C C . LEU A 1 172 ? -31.042 -1.176 47.694 1.00 57.91 172 LEU A C 1
ATOM 1272 O O . LEU A 1 172 ? -31.023 -0.932 48.901 1.00 57.91 172 LEU A O 1
ATOM 1276 N N . SER A 1 173 ? -31.795 -0.465 46.843 1.00 66.38 173 SER A N 1
ATOM 1277 C CA . SER A 1 173 ? -32.544 0.742 47.236 1.00 66.38 173 SER A CA 1
ATOM 1278 C C . SER A 1 173 ? -34.000 0.503 47.661 1.00 66.38 173 SER A C 1
ATOM 1280 O O . SER A 1 173 ? -34.571 1.358 48.334 1.00 66.38 173 SER A O 1
ATOM 1282 N N . VAL A 1 174 ? -34.606 -0.642 47.318 1.00 55.44 174 VAL A N 1
ATOM 1283 C CA . VAL A 1 174 ? -36.038 -0.918 47.588 1.00 55.44 174 VAL A CA 1
ATOM 1284 C C . VAL A 1 174 ? -36.251 -2.032 48.625 1.00 55.44 174 VAL A C 1
ATOM 1286 O O . VAL A 1 174 ? -37.336 -2.159 49.188 1.00 55.44 174 VAL A O 1
ATOM 1289 N N . ILE A 1 175 ? -35.220 -2.821 48.941 1.00 54.50 175 ILE A N 1
ATOM 1290 C CA . ILE A 1 175 ? -35.259 -3.868 49.968 1.00 54.50 175 ILE A CA 1
ATOM 1291 C C . ILE A 1 175 ? -33.876 -3.918 50.657 1.00 54.50 175 ILE A C 1
ATOM 1293 O O . ILE A 1 175 ? -32.870 -3.974 49.952 1.00 54.50 175 ILE A O 1
ATOM 1297 N N . PRO A 1 176 ? -33.785 -3.911 52.006 1.00 61.38 176 PRO A N 1
ATOM 1298 C CA . PRO A 1 176 ? -32.520 -4.036 52.735 1.00 61.38 176 PRO A CA 1
ATOM 1299 C C . PRO A 1 176 ? -31.614 -5.148 52.181 1.00 61.38 176 PRO A C 1
ATOM 1301 O O . PRO A 1 176 ? -32.081 -6.263 51.942 1.00 61.38 176 PRO A O 1
ATOM 1304 N N . ALA A 1 177 ? -30.313 -4.863 52.025 1.00 58.16 177 ALA A N 1
ATOM 1305 C CA . ALA A 1 177 ? -29.333 -5.713 51.328 1.00 58.16 177 ALA A CA 1
ATOM 1306 C C . ALA A 1 177 ? -29.348 -7.197 51.747 1.00 58.16 177 ALA A C 1
ATOM 1308 O O . ALA A 1 177 ? -29.133 -8.087 50.924 1.00 58.16 177 ALA A O 1
ATOM 1309 N N . TYR A 1 178 ? -29.645 -7.469 53.020 1.00 62.62 178 TYR A N 1
ATOM 1310 C CA . TYR A 1 178 ? -29.727 -8.826 53.558 1.00 62.62 178 TYR A CA 1
ATOM 1311 C C . TYR A 1 178 ? -30.910 -9.630 52.988 1.00 62.62 178 TYR A C 1
ATOM 1313 O O . TYR A 1 178 ? -30.769 -10.821 52.724 1.00 62.62 178 TYR A O 1
ATOM 1321 N N . ILE A 1 179 ? -32.055 -8.990 52.735 1.00 62.00 179 ILE A N 1
ATOM 1322 C CA . ILE A 1 179 ? -33.242 -9.647 52.167 1.00 62.00 179 ILE A CA 1
ATOM 1323 C C . ILE A 1 179 ? -33.024 -9.894 50.671 1.00 62.00 179 ILE A C 1
ATOM 1325 O O . ILE A 1 179 ? -33.357 -10.963 50.165 1.00 62.00 179 ILE A O 1
ATOM 1329 N N . ALA A 1 180 ? -32.413 -8.944 49.957 1.00 68.25 180 ALA A N 1
ATOM 1330 C CA . ALA A 1 180 ? -32.135 -9.097 48.530 1.00 68.25 180 ALA A CA 1
ATOM 1331 C C . ALA A 1 180 ? -31.129 -10.234 48.248 1.00 68.25 180 ALA A C 1
ATOM 1333 O O . ALA A 1 180 ? -31.306 -11.003 47.296 1.00 68.25 180 ALA A O 1
ATOM 1334 N N . ALA A 1 181 ? -30.111 -10.393 49.103 1.00 69.81 181 ALA A N 1
ATOM 1335 C CA . ALA A 1 181 ? -29.164 -11.506 49.034 1.00 69.81 181 ALA A CA 1
ATOM 1336 C C . ALA A 1 181 ? -29.837 -12.869 49.292 1.00 69.81 181 ALA A C 1
ATOM 1338 O O . ALA A 1 181 ? -29.587 -13.825 48.549 1.00 69.81 181 ALA A O 1
ATOM 1339 N N . GLU A 1 182 ? -30.732 -12.951 50.283 1.00 71.62 182 GLU A N 1
ATOM 1340 C CA . GLU A 1 182 ? -31.463 -14.187 50.598 1.00 71.62 182 GLU A CA 1
ATOM 1341 C C . GLU A 1 182 ? -32.415 -14.587 49.457 1.00 71.62 182 GLU A C 1
ATOM 1343 O O . GLU A 1 182 ? -32.448 -15.749 49.043 1.00 71.62 182 GLU A O 1
ATOM 1348 N N . VAL A 1 183 ? -33.116 -13.618 48.856 1.00 65.25 183 VAL A N 1
ATOM 1349 C CA . VAL A 1 183 ? -34.022 -13.855 47.718 1.00 65.25 183 VAL A CA 1
ATOM 1350 C C . VAL A 1 183 ? -33.250 -14.304 46.468 1.00 65.25 183 VAL A C 1
ATOM 1352 O O . VAL A 1 183 ? -33.667 -15.257 45.803 1.00 65.25 183 VAL A O 1
ATOM 1355 N N . LYS A 1 184 ? -32.087 -13.702 46.168 1.00 72.88 184 LYS A N 1
ATOM 1356 C CA . LYS A 1 184 ? -31.216 -14.128 45.052 1.00 72.88 184 LYS A CA 1
ATOM 1357 C C . LYS A 1 184 ? -30.754 -15.577 45.217 1.00 72.88 184 LYS A C 1
ATOM 1359 O O . LYS A 1 184 ? -30.821 -16.360 44.265 1.00 72.88 184 LYS A O 1
ATOM 1364 N N . ARG A 1 185 ? -30.318 -15.949 46.424 1.00 74.19 185 ARG A N 1
ATOM 1365 C CA . ARG A 1 185 ? -29.902 -17.322 46.743 1.00 74.19 185 ARG A CA 1
ATOM 1366 C C . ARG A 1 185 ? -31.073 -18.298 46.605 1.00 74.19 185 ARG A C 1
ATOM 1368 O O . ARG A 1 185 ? -30.908 -19.356 45.999 1.00 74.19 185 ARG A O 1
ATOM 1375 N N . GLY A 1 186 ? -32.257 -17.918 47.087 1.00 70.56 186 GLY A N 1
ATOM 1376 C CA . GLY A 1 186 ? -33.482 -18.711 46.964 1.00 70.56 186 GLY A CA 1
ATOM 1377 C C . GLY A 1 186 ? -33.888 -18.983 45.511 1.00 70.56 186 GLY A C 1
ATOM 1378 O O . GLY A 1 186 ? -34.228 -20.116 45.169 1.00 70.56 186 GLY A O 1
ATOM 1379 N N . ILE A 1 187 ? -33.791 -17.983 44.629 1.00 71.25 187 ILE A N 1
ATOM 1380 C CA . ILE A 1 187 ? -34.090 -18.142 43.195 1.00 71.25 187 ILE A CA 1
ATOM 1381 C C . ILE A 1 187 ? -33.068 -19.059 42.512 1.00 71.25 187 ILE A C 1
ATOM 1383 O O . ILE A 1 187 ? -33.460 -19.946 41.756 1.00 71.25 187 ILE A O 1
ATOM 1387 N N . MET A 1 188 ? -31.771 -18.885 42.790 1.00 72.44 188 MET A N 1
ATOM 1388 C CA . MET A 1 188 ? -30.713 -19.720 42.206 1.00 72.44 188 MET A CA 1
ATOM 1389 C C . MET A 1 188 ? -30.866 -21.200 42.568 1.00 72.44 188 MET A C 1
ATOM 1391 O O . MET A 1 188 ? -30.700 -22.060 41.705 1.00 72.44 188 MET A O 1
ATOM 1395 N N . VAL A 1 189 ? -31.212 -21.497 43.823 1.00 70.81 189 VAL A N 1
ATOM 1396 C CA . VAL A 1 189 ? -31.449 -22.873 44.281 1.00 70.81 189 VAL A CA 1
ATOM 1397 C C . VAL A 1 189 ? -32.673 -23.470 43.583 1.00 70.81 189 VAL A C 1
ATOM 1399 O O . VAL A 1 189 ? -32.585 -24.570 43.046 1.00 70.81 189 VAL A O 1
ATOM 1402 N N . LYS A 1 190 ? -33.782 -22.723 43.491 1.00 65.69 190 LYS A N 1
ATOM 1403 C CA . LYS A 1 190 ? -34.989 -23.176 42.778 1.00 65.69 190 LYS A CA 1
ATOM 1404 C C . LYS A 1 190 ? -34.743 -23.370 41.270 1.00 65.69 190 LYS A C 1
ATOM 1406 O O . LYS A 1 190 ? -35.264 -24.312 40.687 1.00 65.69 190 LYS A O 1
ATOM 1411 N N . MET A 1 191 ? -33.919 -22.533 40.632 1.00 61.44 191 MET A N 1
ATOM 1412 C CA . MET A 1 191 ? -33.520 -22.709 39.224 1.00 61.44 191 MET A CA 1
ATOM 1413 C C . MET A 1 191 ? -32.614 -23.926 39.001 1.00 61.44 191 MET A C 1
ATOM 1415 O O . MET A 1 191 ? -32.733 -24.590 37.972 1.00 61.44 191 MET A O 1
ATOM 1419 N N . ALA A 1 192 ? -31.709 -24.221 39.938 1.00 67.38 192 ALA A N 1
ATOM 1420 C CA . ALA A 1 192 ? -30.878 -25.422 39.877 1.00 67.38 192 ALA A CA 1
ATOM 1421 C C . ALA A 1 192 ? -31.724 -26.700 40.016 1.00 67.38 192 ALA A C 1
ATOM 1423 O O . ALA A 1 192 ? -31.493 -27.666 39.293 1.00 67.38 192 ALA A O 1
ATOM 1424 N N . ASP A 1 193 ? -32.749 -26.668 40.869 1.00 63.06 193 ASP A N 1
ATOM 1425 C CA . ASP A 1 193 ? -33.673 -27.784 41.103 1.00 63.06 193 ASP A CA 1
ATOM 1426 C C . ASP A 1 193 ? -34.600 -28.052 39.895 1.00 63.06 193 ASP A C 1
ATOM 1428 O O . ASP A 1 193 ? -34.803 -29.194 39.479 1.00 63.06 193 ASP A O 1
ATOM 1432 N N . VAL A 1 194 ? -35.071 -26.992 39.225 1.00 60.38 194 VAL A N 1
ATOM 1433 C CA . VAL A 1 194 ? -35.845 -27.084 37.965 1.00 60.38 194 VAL A CA 1
ATOM 1434 C C . VAL A 1 194 ? -34.979 -27.512 36.769 1.00 60.38 194 VAL A C 1
ATOM 1436 O O . VAL A 1 194 ? -35.488 -28.072 35.808 1.00 60.38 194 VAL A O 1
ATOM 1439 N N . ARG A 1 195 ? -33.658 -27.294 36.797 1.00 57.69 195 ARG A N 1
ATOM 1440 C CA . ARG A 1 195 ? -32.748 -27.887 35.796 1.00 57.69 195 ARG A CA 1
ATOM 1441 C C . ARG A 1 195 ? -32.481 -29.372 36.041 1.00 57.69 195 ARG A C 1
ATOM 1443 O O . ARG A 1 195 ? -32.167 -30.081 35.092 1.00 57.69 195 ARG A O 1
ATOM 1450 N N . ALA A 1 196 ? -32.570 -29.824 37.290 1.00 59.91 196 ALA A N 1
ATOM 1451 C CA . ALA A 1 196 ? -32.390 -31.226 37.663 1.00 59.91 196 ALA A CA 1
ATOM 1452 C C . ALA A 1 196 ? -33.667 -32.059 37.464 1.00 59.91 196 ALA A C 1
ATOM 1454 O O . ALA A 1 196 ? -33.595 -33.272 37.272 1.00 59.91 196 ALA A O 1
ATOM 1455 N N . THR A 1 197 ? -34.836 -31.418 37.487 1.00 55.56 197 THR A N 1
ATOM 1456 C CA . THR A 1 197 ? -36.130 -32.059 37.257 1.00 55.56 197 THR A CA 1
ATOM 1457 C C . THR A 1 197 ? -36.815 -31.407 36.065 1.00 55.56 197 THR A C 1
ATOM 1459 O O . THR A 1 197 ? -37.196 -30.249 36.130 1.00 55.56 197 THR A O 1
ATOM 1462 N N . ASP A 1 198 ? -36.980 -32.158 34.975 1.00 54.84 198 ASP A N 1
ATOM 1463 C CA . ASP A 1 198 ? -37.505 -31.722 33.668 1.00 54.84 198 ASP A CA 1
ATOM 1464 C C . ASP A 1 198 ? -39.018 -31.379 33.719 1.00 54.84 198 ASP A C 1
ATOM 1466 O O . ASP A 1 198 ? -39.859 -31.936 33.012 1.00 54.84 198 ASP A O 1
ATOM 1470 N N . LYS A 1 199 ? -39.414 -30.516 34.660 1.00 51.00 199 LYS A N 1
ATOM 1471 C CA . LYS A 1 199 ? -40.795 -30.131 34.948 1.00 51.00 199 LYS A CA 1
ATOM 1472 C C . LYS A 1 199 ? -40.986 -28.664 34.603 1.00 51.00 199 LYS A C 1
ATOM 1474 O O . LYS A 1 199 ? -40.518 -27.759 35.289 1.00 51.00 199 LYS A O 1
ATOM 1479 N N . THR A 1 200 ? -41.758 -28.435 33.547 1.00 54.47 200 THR A N 1
ATOM 1480 C CA . THR A 1 200 ? -42.216 -27.119 33.092 1.00 54.47 200 THR A CA 1
ATOM 1481 C C . THR A 1 200 ? -43.222 -26.528 34.093 1.00 54.47 200 THR A C 1
ATOM 1483 O O . THR A 1 200 ? -44.435 -26.573 33.890 1.00 54.47 200 THR A O 1
ATOM 1486 N N . ALA A 1 201 ? -42.749 -25.998 35.222 1.00 51.94 201 ALA A N 1
ATOM 1487 C CA . ALA A 1 201 ? -43.620 -25.395 36.229 1.00 51.94 201 ALA A CA 1
ATOM 1488 C C . ALA A 1 201 ? -43.900 -23.915 35.907 1.00 51.94 201 ALA A C 1
ATOM 1490 O O . ALA A 1 201 ? -43.058 -23.031 36.059 1.00 51.94 201 ALA A O 1
ATOM 1491 N N . LYS A 1 202 ? -45.126 -23.663 35.440 1.00 53.25 202 LYS A N 1
ATOM 1492 C CA . LYS A 1 202 ? -45.752 -22.343 35.280 1.00 53.25 202 LYS A CA 1
ATOM 1493 C C . LYS A 1 202 ? -45.694 -21.512 36.579 1.00 53.25 202 LYS A C 1
ATOM 1495 O O . LYS A 1 202 ? -46.059 -22.005 37.637 1.00 53.25 202 LYS A O 1
ATOM 1500 N N . LYS A 1 203 ? -45.416 -20.209 36.399 1.00 58.69 203 LYS A N 1
ATOM 1501 C CA . LYS A 1 203 ? -45.633 -19.052 37.303 1.00 58.69 203 LYS A CA 1
ATOM 1502 C C . LYS A 1 203 ? -44.754 -18.996 38.568 1.00 58.69 203 LYS A C 1
ATOM 1504 O O . LYS A 1 203 ? -45.123 -19.453 39.639 1.00 58.69 203 LYS A O 1
ATOM 1509 N N . GLN A 1 204 ? -43.612 -18.319 38.416 1.00 58.94 204 GLN A N 1
ATOM 1510 C CA . GLN A 1 204 ? -42.518 -18.147 39.387 1.00 58.94 204 GLN A CA 1
ATOM 1511 C C . GLN A 1 204 ? -42.618 -16.880 40.262 1.00 58.94 204 GLN A C 1
ATOM 1513 O O . GLN A 1 204 ? -41.611 -16.360 40.724 1.00 58.94 204 GLN A O 1
ATOM 1518 N N . PHE A 1 205 ? -43.798 -16.322 40.482 1.00 53.38 205 PHE A N 1
ATOM 1519 C CA . PHE A 1 205 ? -43.923 -15.185 41.389 1.00 53.38 205 PHE A CA 1
ATOM 1520 C C . PHE A 1 205 ? -45.233 -15.357 42.110 1.00 53.38 205 PHE A C 1
ATOM 1522 O O . PHE A 1 205 ? -46.245 -15.347 41.428 1.00 53.38 205 PHE A O 1
ATOM 1529 N N . HIS A 1 206 ? -45.182 -15.587 43.420 1.00 55.25 206 HIS A N 1
ATOM 1530 C CA . HIS A 1 206 ? -46.084 -15.120 44.484 1.00 55.25 206 HIS A CA 1
ATOM 1531 C C . HIS A 1 206 ? -45.587 -15.774 45.797 1.00 55.25 206 HIS A C 1
ATOM 1533 O O . HIS A 1 206 ? -46.314 -16.523 46.436 1.00 55.25 206 HIS A O 1
ATOM 1539 N N . ASP A 1 207 ? -44.322 -15.535 46.175 1.00 57.31 207 ASP A N 1
ATOM 1540 C CA . ASP A 1 207 ? -43.828 -15.840 47.529 1.00 57.31 207 ASP A CA 1
ATOM 1541 C C . ASP A 1 207 ? -43.766 -14.517 48.305 1.00 57.31 207 ASP A C 1
ATOM 1543 O O . ASP A 1 207 ? -42.975 -13.629 47.980 1.00 57.31 207 ASP A O 1
ATOM 1547 N N . LEU A 1 208 ? -44.646 -14.364 49.298 1.00 62.75 208 LEU A N 1
ATOM 1548 C CA . LEU A 1 208 ? -44.682 -13.218 50.206 1.00 62.75 208 LEU A CA 1
ATOM 1549 C C . LEU A 1 208 ? -43.937 -13.589 51.494 1.00 62.75 208 LEU A C 1
ATOM 1551 O O . LEU A 1 208 ? -44.442 -14.360 52.308 1.00 62.75 208 LEU A O 1
ATOM 1555 N N . HIS A 1 209 ? -42.745 -13.028 51.699 1.00 58.25 209 HIS A N 1
ATOM 1556 C CA . HIS A 1 209 ? -41.997 -13.204 52.944 1.00 58.25 209 HIS A CA 1
ATOM 1557 C C . HIS A 1 209 ? -42.386 -12.122 53.959 1.00 58.25 209 HIS A C 1
ATOM 1559 O O . HIS A 1 209 ? -42.042 -10.954 53.793 1.00 58.25 209 HIS A O 1
ATOM 1565 N N . VAL A 1 210 ? -43.096 -12.516 55.023 1.00 61.50 210 VAL A N 1
ATOM 1566 C CA . VAL A 1 210 ? -43.472 -11.638 56.144 1.00 61.50 210 VAL A CA 1
ATOM 1567 C C . VAL A 1 210 ? -42.679 -12.044 57.385 1.00 61.50 210 VAL A C 1
ATOM 1569 O O . VAL A 1 210 ? -42.842 -13.155 57.887 1.00 61.50 210 VAL A O 1
ATOM 1572 N N . GLN A 1 211 ? -41.839 -11.148 57.904 1.00 59.84 211 GLN A N 1
ATOM 1573 C CA . GLN A 1 211 ? -41.210 -11.296 59.220 1.00 59.84 211 GLN A CA 1
ATOM 1574 C C . GLN A 1 211 ? -41.901 -10.388 60.237 1.00 59.84 211 GLN A C 1
ATOM 1576 O O . GLN A 1 211 ? -42.116 -9.202 59.989 1.00 59.84 211 GLN A O 1
ATOM 1581 N N . ARG A 1 212 ? -42.241 -10.944 61.405 1.00 63.22 212 ARG A N 1
ATOM 1582 C CA . ARG A 1 212 ? -42.741 -10.168 62.544 1.00 63.22 212 ARG A CA 1
ATOM 1583 C C . ARG A 1 212 ? -41.560 -9.666 63.373 1.00 63.22 212 ARG A C 1
ATOM 1585 O O . ARG A 1 212 ? -40.807 -10.471 63.912 1.00 63.22 212 ARG A O 1
ATOM 1592 N N . HIS A 1 213 ? -41.443 -8.350 63.521 1.00 66.75 213 HIS A N 1
ATOM 1593 C CA . HIS A 1 213 ? -40.536 -7.732 64.486 1.00 66.75 213 HIS A CA 1
ATOM 1594 C C . HIS A 1 213 ? -41.315 -7.372 65.753 1.00 66.75 213 HIS A C 1
ATOM 1596 O O . HIS A 1 213 ? -42.213 -6.536 65.714 1.00 66.75 213 HIS A O 1
ATOM 1602 N N . ASN A 1 214 ? -40.979 -8.008 66.879 1.00 64.56 214 ASN A N 1
ATOM 1603 C CA . ASN A 1 214 ? -41.696 -7.815 68.146 1.00 64.56 214 ASN A CA 1
ATOM 1604 C C . ASN A 1 214 ? -41.239 -6.576 68.942 1.00 64.56 214 ASN A C 1
ATOM 1606 O O . ASN A 1 214 ? -41.873 -6.248 69.934 1.00 64.56 214 ASN A O 1
ATOM 1610 N N . ASN A 1 215 ? -40.174 -5.883 68.520 1.00 57.97 215 ASN A N 1
ATOM 1611 C CA . ASN A 1 215 ? -39.643 -4.690 69.189 1.00 57.97 215 ASN A CA 1
ATOM 1612 C C . ASN A 1 215 ? -39.143 -3.675 68.155 1.00 57.97 215 ASN A C 1
ATOM 1614 O O . ASN A 1 215 ? -37.947 -3.607 67.876 1.00 57.97 215 ASN A O 1
ATOM 1618 N N . VAL A 1 216 ? -40.056 -2.900 67.579 1.00 53.75 216 VAL A N 1
ATOM 1619 C CA . VAL A 1 216 ? -39.702 -1.707 66.803 1.00 53.75 216 VAL A CA 1
ATOM 1620 C C . VAL A 1 216 ? -40.139 -0.513 67.646 1.00 53.75 216 VAL A C 1
ATOM 1622 O O . VAL A 1 216 ? -41.333 -0.347 67.890 1.00 53.75 216 VAL A O 1
ATOM 1625 N N . ARG A 1 217 ? -39.172 0.230 68.184 1.00 45.91 217 ARG A N 1
ATOM 1626 C CA . ARG A 1 217 ? -39.386 1.533 68.825 1.00 45.91 217 ARG A CA 1
ATOM 1627 C C . ARG A 1 217 ? -39.022 2.625 67.838 1.00 45.91 217 ARG A C 1
ATOM 1629 O O . ARG A 1 217 ? -38.033 2.405 67.104 1.00 45.91 217 ARG A O 1
#

pLDDT: mean 76.08, std 14.64, range [40.97, 97.69]

Foldseek 3Di:
DDCPDPVVVVVVVVVVLVVLVVVLVVLQVVLLPDQDPVSLVVNLVSLVVSLVVVLVCVVVPNPDPLVNNLVVLLVSLLCLLQRPDDDNVSSLVSNVVSVVVSVVSVVVVPPPDPPVNVVVSVVSSVVSSVVSNVNNVVVVVVVVVVVVVVVVVVVVVVVVVVVVVVVVVVLCPPDPPVVSVVVVVVVVVVVVVCVVPVDPDPDDDDDDDDDDDPDDD

InterPro domains:
  IPR032628 Adenylate cyclase, N-terminal [PF16214] (115-194)

Secondary structure (DSSP, 8-state):
-----HHHHHHHHHHHHHHHHHHHHHHHHHHTT--SHHHHHHHHHHHHHHHHHHHHHHHTT----HHHHHHHHHHHHHHHHHH--S-HHHHHHHHHHHHHHHHHHHHHS-S---HHHHHHHHHHHHHHHHHHHHHHHHHHHHHHHHHHHHHHHHHHHHHHHHHHHHHHHHHHHSS-HHHHHHHHHHHHHHHHHHHHS----------------S---

Sequence (217 aa):
MTYFNKDDVTLLPTLLTLGVLLLVLSAAGWLLRQPSPSAVLANSLVSHAAVLAGLLVALTGGAVPAGRLLAAVCLLVLAQLTMAPGPTLLVGGQALATSLLYAGFRLAEETACGRHQILVDSVLLTCAHGVGHYYRHMTRSGHMAALVATRRCIDSRVKLECEREHQEQLLLSVIPAYIAAEVKRGIMVKMADVRATDKTAKKQFHDLHVQRHNNVR

Radius of gyration: 35.81 Å; chains: 1; bounding box: 90×43×99 Å

Organism: Amphibalanus amphitrite (NCBI:txid1232801)